Protein AF-A0A2V8EGH6-F1 (afdb_monomer_lite)

Radius of gyration: 29.77 Å; chains: 1; bounding box: 70×50×88 Å

Sequence (248 aa):
MPPHVQRAAKNIADYGLRAADRLLIDTEAAFLRAVLAGYPDRVAQRRSPTSADVLLASGTGATIARESGVVGGEFLVALDVRQSPIRSHSALRYPGIRNQSAIRNPQSAMIYLASVVEREWLQPTSSEVVHRFDEASGRVKATAIDRYDALTLAERPVPADPDIAAQLLADAWLARGPRAADEQLLRRLPFAGRDADLPALVRTAARGAKTIEAIDLASALPADVLRDLDREAPEAIVVPSGRRVRLE

Foldseek 3Di:
DDLLVVVLVVVCVVCVVVVVPPVPDDPQVVVLLNVCSVQVQQKWFDPDQQAQWIQGLQRAIAGEDPQQPDRGARMKGQDDKAWDPQPPPPDPDPPDDPDDDDPPVSGHIYRNHIGHDDLVSDDFSDWDKDWDQDPVFQAIWIWIFGDSRNHTSDIDTDDDDLLVRLLNLLVVDVVVDDDPVRVLVVVLQVQLVHDDDSSVLSSQQSSPDRGNVNRDSLVSDDPVSVVSSCVRPNQWDQDPVRDTDGDD

Structure (mmCIF, N/CA/C/O backbone):
data_AF-A0A2V8EGH6-F1
#
_entry.id   AF-A0A2V8EGH6-F1
#
loop_
_atom_site.group_PDB
_atom_site.id
_atom_site.type_symbol
_atom_site.label_atom_id
_atom_site.label_alt_id
_atom_site.label_comp_id
_atom_site.label_asym_id
_atom_site.label_entity_id
_atom_site.label_seq_id
_atom_site.pdbx_PDB_ins_code
_atom_site.Cartn_x
_atom_site.Cartn_y
_atom_site.Cartn_z
_atom_site.occupancy
_atom_site.B_iso_or_equiv
_atom_site.auth_seq_id
_atom_site.auth_comp_id
_atom_site.auth_asym_id
_atom_site.auth_atom_id
_atom_site.pdbx_PDB_model_num
ATOM 1 N N . MET A 1 1 ? 18.133 -17.107 -12.210 1.00 54.12 1 MET A N 1
ATOM 2 C CA . MET A 1 1 ? 18.184 -16.177 -13.361 1.00 54.12 1 MET A CA 1
ATOM 3 C C . MET A 1 1 ? 17.198 -15.051 -13.099 1.00 54.12 1 MET A C 1
ATOM 5 O O . MET A 1 1 ? 16.099 -15.377 -12.663 1.00 54.12 1 MET A O 1
ATOM 9 N N . PRO A 1 2 ? 17.566 -13.773 -13.298 1.00 72.44 2 PRO A N 1
ATOM 10 C CA . PRO A 1 2 ? 16.636 -12.658 -13.127 1.00 72.44 2 PRO A CA 1
ATOM 11 C C . PRO A 1 2 ? 15.418 -12.773 -14.070 1.00 72.44 2 PRO A C 1
ATOM 13 O O . PRO A 1 2 ? 15.582 -13.261 -15.195 1.00 72.44 2 PRO A O 1
ATOM 16 N N . PRO A 1 3 ? 14.216 -12.322 -13.664 1.00 72.44 3 PRO A N 1
ATOM 17 C CA . PRO A 1 3 ? 12.989 -12.469 -14.458 1.00 72.44 3 PRO A CA 1
ATOM 18 C C . PRO A 1 3 ? 13.067 -11.846 -15.863 1.00 72.44 3 PRO A C 1
ATOM 20 O O . PRO A 1 3 ? 12.576 -12.431 -16.829 1.00 72.44 3 PRO A O 1
ATOM 23 N N . HIS A 1 4 ? 13.746 -10.702 -16.011 1.00 69.12 4 HIS A N 1
ATOM 24 C CA . HIS A 1 4 ? 13.925 -10.034 -17.306 1.00 69.12 4 HIS A CA 1
ATOM 25 C C . HIS A 1 4 ? 14.784 -10.850 -18.291 1.00 69.12 4 HIS A C 1
ATOM 27 O O . HIS A 1 4 ? 14.505 -10.844 -19.487 1.00 69.12 4 HIS A O 1
ATOM 33 N N . VAL A 1 5 ? 15.769 -11.623 -17.809 1.00 72.69 5 VAL A N 1
ATOM 34 C CA . VAL A 1 5 ? 16.632 -12.474 -18.655 1.00 72.69 5 VAL A CA 1
ATOM 35 C C . VAL A 1 5 ? 15.852 -13.660 -19.223 1.00 72.69 5 VAL A C 1
ATOM 37 O O . VAL A 1 5 ? 15.946 -13.964 -20.410 1.00 72.69 5 VAL A O 1
ATOM 40 N N . GLN A 1 6 ? 15.035 -14.315 -18.392 1.00 69.81 6 GLN A N 1
ATOM 41 C CA . GLN A 1 6 ? 14.174 -15.418 -18.842 1.00 69.81 6 GLN A CA 1
ATOM 42 C C . GLN A 1 6 ? 13.154 -14.940 -19.884 1.00 69.81 6 GLN A C 1
ATOM 44 O O . GLN A 1 6 ? 12.853 -15.645 -20.848 1.00 69.81 6 GLN A O 1
ATOM 49 N N . ARG A 1 7 ? 12.662 -13.708 -19.720 1.00 65.44 7 ARG A N 1
ATOM 50 C CA . ARG A 1 7 ? 11.739 -13.073 -20.658 1.00 65.44 7 ARG A CA 1
ATOM 51 C C . ARG A 1 7 ? 12.406 -12.700 -21.980 1.00 65.44 7 ARG A C 1
ATOM 53 O O . ARG A 1 7 ? 11.809 -12.930 -23.025 1.00 65.44 7 ARG A O 1
ATOM 60 N N . ALA A 1 8 ? 13.634 -12.182 -21.944 1.00 67.56 8 ALA A N 1
ATOM 61 C CA . ALA A 1 8 ? 14.423 -11.903 -23.142 1.00 67.56 8 ALA A CA 1
ATOM 62 C C . ALA A 1 8 ? 14.579 -13.162 -23.998 1.00 67.56 8 ALA A C 1
ATOM 64 O O . ALA A 1 8 ? 14.278 -13.141 -25.186 1.00 67.56 8 ALA A O 1
ATOM 65 N N . ALA A 1 9 ? 14.946 -14.283 -23.372 1.00 65.44 9 ALA A N 1
ATOM 66 C CA . ALA A 1 9 ? 15.085 -15.564 -24.057 1.00 65.44 9 ALA A CA 1
ATOM 67 C C . ALA A 1 9 ? 13.774 -16.013 -24.726 1.00 65.44 9 ALA A C 1
ATOM 69 O O . ALA A 1 9 ? 13.787 -16.435 -25.882 1.00 65.44 9 ALA A O 1
ATOM 70 N N . LYS A 1 10 ? 12.635 -15.862 -24.035 1.00 68.12 10 LYS A N 1
ATOM 71 C CA . LYS A 1 10 ? 11.313 -16.171 -24.598 1.00 68.12 10 LYS A CA 1
ATOM 72 C C . LYS A 1 10 ? 10.959 -15.256 -25.773 1.00 68.12 10 LYS A C 1
ATOM 74 O O . LYS A 1 10 ? 10.520 -15.742 -26.807 1.00 68.12 10 LYS A O 1
ATOM 79 N N . ASN A 1 11 ? 11.204 -13.955 -25.642 1.00 67.50 11 ASN A N 1
ATOM 80 C CA . ASN A 1 11 ? 10.935 -12.984 -26.699 1.00 67.50 11 ASN A CA 1
ATOM 81 C C . ASN A 1 11 ? 11.825 -13.229 -27.926 1.00 67.50 11 ASN A C 1
ATOM 83 O O . ASN A 1 11 ? 11.321 -13.235 -29.039 1.00 67.50 11 ASN A O 1
ATOM 87 N N . ILE A 1 12 ? 13.125 -13.480 -27.746 1.00 68.88 12 ILE A N 1
ATOM 88 C CA . ILE A 1 12 ? 14.049 -13.812 -28.845 1.00 68.88 12 ILE A CA 1
ATOM 89 C C . ILE A 1 12 ? 13.584 -15.093 -29.553 1.00 68.88 12 ILE A C 1
ATOM 91 O O . ILE A 1 12 ? 13.583 -15.125 -30.780 1.00 68.88 12 ILE A O 1
ATOM 95 N N . ALA A 1 13 ? 13.130 -16.114 -28.819 1.00 62.75 13 ALA A N 1
ATOM 96 C CA . ALA A 1 13 ? 12.569 -17.326 -29.418 1.00 62.75 13 ALA A CA 1
ATOM 97 C C . ALA A 1 13 ? 11.269 -17.049 -30.202 1.00 62.75 13 ALA A C 1
ATOM 99 O O . ALA A 1 13 ? 11.134 -17.490 -31.344 1.00 62.75 13 ALA A O 1
ATOM 100 N N . ASP A 1 14 ? 10.350 -16.264 -29.632 1.00 59.94 14 ASP A N 1
ATOM 101 C CA . ASP A 1 14 ? 9.066 -15.914 -30.256 1.00 59.94 14 ASP A CA 1
ATOM 102 C C . ASP A 1 14 ? 9.233 -14.992 -31.486 1.00 59.94 14 ASP A C 1
ATOM 104 O O . ASP A 1 14 ? 8.494 -15.123 -32.466 1.00 59.94 14 ASP A O 1
ATOM 108 N N . TYR A 1 15 ? 10.214 -14.079 -31.475 1.00 57.97 15 TYR A N 1
ATOM 109 C CA . TYR A 1 15 ? 10.536 -13.198 -32.606 1.00 57.97 15 TYR A CA 1
ATOM 110 C C . TYR A 1 15 ? 11.395 -13.900 -33.663 1.00 57.97 15 TYR A C 1
ATOM 112 O O . TYR A 1 15 ? 11.155 -13.710 -34.855 1.00 57.97 15 TYR A O 1
ATOM 120 N N . GLY A 1 16 ? 12.337 -14.757 -33.260 1.00 53.31 16 GLY A N 1
ATOM 121 C CA . GLY A 1 16 ? 13.204 -15.515 -34.167 1.00 53.31 16 GLY A CA 1
ATOM 122 C C . GLY A 1 16 ? 12.432 -16.469 -35.081 1.00 53.31 16 GLY A C 1
ATOM 123 O O . GLY A 1 16 ? 12.793 -16.623 -36.244 1.00 53.31 16 GLY A O 1
ATOM 124 N N . LEU A 1 17 ? 11.322 -17.040 -34.599 1.00 52.09 17 LEU A N 1
ATOM 125 C CA . LEU A 1 17 ? 10.443 -17.902 -35.400 1.00 52.09 17 LEU A CA 1
ATOM 126 C C . LEU A 1 17 ? 9.431 -17.144 -36.279 1.00 52.09 17 LEU A C 1
ATOM 128 O O . LEU A 1 17 ? 8.888 -17.735 -37.207 1.00 52.09 17 LEU A O 1
ATOM 132 N N . ARG A 1 18 ? 9.168 -15.853 -36.024 1.00 49.88 18 ARG A N 1
ATOM 133 C CA . ARG A 1 18 ? 8.172 -15.047 -36.769 1.00 49.88 18 ARG A CA 1
ATOM 134 C C . ARG A 1 18 ? 8.775 -13.986 -37.693 1.00 49.88 18 ARG A C 1
ATOM 136 O O . ARG A 1 18 ? 8.049 -13.415 -38.505 1.00 49.88 18 ARG A O 1
ATOM 143 N N . ALA A 1 19 ? 10.077 -13.723 -37.589 1.00 49.19 19 ALA A N 1
ATOM 144 C CA . ALA A 1 19 ? 10.774 -12.712 -38.385 1.00 49.19 19 ALA A CA 1
ATOM 145 C C . ALA A 1 19 ? 10.841 -13.046 -39.887 1.00 49.19 19 ALA A C 1
ATOM 147 O O . ALA A 1 19 ? 10.936 -12.131 -40.700 1.00 49.19 19 ALA A O 1
ATOM 148 N N . ALA A 1 20 ? 10.738 -14.324 -40.268 1.00 51.25 20 ALA A N 1
ATOM 149 C CA . ALA A 1 20 ? 10.789 -14.729 -41.673 1.00 51.25 20 ALA A CA 1
ATOM 150 C C . ALA A 1 20 ? 9.537 -14.321 -42.484 1.00 51.25 20 ALA A C 1
ATOM 152 O O . ALA A 1 20 ? 9.657 -14.093 -43.682 1.00 51.25 20 ALA A O 1
ATOM 153 N N . ASP A 1 21 ? 8.369 -14.152 -41.847 1.00 47.75 21 ASP A N 1
ATOM 154 C CA . ASP A 1 21 ? 7.079 -14.002 -42.552 1.00 47.75 21 ASP A CA 1
ATOM 155 C C . ASP A 1 21 ? 6.478 -12.578 -42.534 1.00 47.75 21 ASP A C 1
ATOM 157 O O . ASP A 1 21 ? 5.417 -12.342 -43.110 1.00 47.75 21 ASP A O 1
ATOM 161 N N . ARG A 1 22 ? 7.114 -11.592 -41.878 1.00 47.38 22 ARG A N 1
ATOM 162 C CA . ARG A 1 22 ? 6.498 -10.263 -41.622 1.00 47.38 22 ARG A CA 1
ATOM 163 C C . ARG A 1 22 ? 7.371 -9.039 -41.913 1.00 47.38 22 ARG A C 1
ATOM 165 O O . ARG A 1 22 ? 7.079 -7.950 -41.428 1.00 47.38 22 ARG A O 1
ATOM 172 N N . LEU A 1 23 ? 8.408 -9.188 -42.731 1.00 48.97 23 LEU A N 1
ATOM 173 C CA . LEU A 1 23 ? 9.442 -8.173 -43.004 1.00 48.97 23 LEU A CA 1
ATOM 174 C C . LEU A 1 23 ? 8.980 -6.869 -43.700 1.00 48.97 23 LEU A C 1
ATOM 176 O O . LEU A 1 23 ? 9.824 -6.053 -44.055 1.00 48.97 23 LEU A O 1
ATOM 180 N N . LEU A 1 24 ? 7.676 -6.631 -43.883 1.00 51.59 24 LEU A N 1
ATOM 181 C CA . LEU A 1 24 ? 7.150 -5.435 -44.562 1.00 51.59 24 LEU A CA 1
ATOM 182 C C . LEU A 1 24 ? 6.181 -4.583 -43.727 1.00 51.59 24 LEU A C 1
ATOM 184 O O . LEU A 1 24 ? 5.615 -3.631 -44.255 1.00 51.59 24 LEU A O 1
ATOM 188 N N . ILE A 1 25 ? 6.005 -4.865 -42.432 1.00 52.59 25 ILE A N 1
ATOM 189 C CA . ILE A 1 25 ? 5.242 -3.982 -41.536 1.00 52.59 25 ILE A CA 1
ATOM 190 C C . ILE A 1 25 ? 6.206 -3.417 -40.487 1.00 52.59 25 ILE A C 1
ATOM 192 O O . ILE A 1 25 ? 6.442 -4.020 -39.446 1.00 52.59 25 ILE A O 1
ATOM 196 N N . ASP A 1 26 ? 6.764 -2.261 -40.850 1.00 62.03 26 ASP A N 1
ATOM 197 C CA . ASP A 1 26 ? 7.550 -1.316 -40.049 1.00 62.03 26 ASP A CA 1
ATOM 198 C C . ASP A 1 26 ? 8.925 -1.798 -39.540 1.00 62.03 26 ASP A C 1
ATOM 200 O O . ASP A 1 26 ? 9.097 -2.277 -38.416 1.00 62.03 26 ASP A O 1
ATOM 204 N N . THR A 1 27 ? 9.944 -1.631 -40.390 1.00 76.38 27 THR A N 1
ATOM 205 C CA . THR A 1 27 ? 11.346 -1.943 -40.074 1.00 76.38 27 THR A CA 1
ATOM 206 C C . THR A 1 27 ? 11.875 -1.169 -38.871 1.00 76.38 27 THR A C 1
ATOM 208 O O . THR A 1 27 ? 12.731 -1.692 -38.160 1.00 76.38 27 THR A O 1
ATOM 211 N N . GLU A 1 28 ? 11.387 0.051 -38.625 1.00 82.00 28 GLU A N 1
ATOM 212 C CA . GLU A 1 28 ? 11.852 0.866 -37.503 1.00 82.00 28 GLU A CA 1
ATOM 213 C C . GLU A 1 28 ? 11.269 0.344 -36.190 1.00 82.00 28 GLU A C 1
ATOM 215 O O . GLU A 1 28 ? 12.026 0.001 -35.283 1.00 82.00 28 GLU A O 1
ATOM 220 N N . ALA A 1 29 ? 9.949 0.156 -36.105 1.00 84.00 29 ALA A N 1
ATOM 221 C CA . ALA A 1 29 ? 9.329 -0.429 -34.916 1.00 84.00 29 ALA A CA 1
ATOM 222 C C . ALA A 1 29 ? 9.860 -1.845 -34.623 1.00 84.00 29 ALA A C 1
ATOM 224 O O . ALA A 1 29 ? 10.112 -2.191 -33.465 1.00 84.00 29 ALA A O 1
ATOM 225 N N . ALA A 1 30 ? 10.086 -2.665 -35.656 1.00 85.12 30 ALA A N 1
ATOM 226 C CA . ALA A 1 30 ? 10.703 -3.982 -35.504 1.00 85.12 30 ALA A CA 1
ATOM 227 C C . ALA A 1 30 ? 12.142 -3.887 -34.964 1.00 85.12 30 ALA A C 1
ATOM 229 O O . ALA A 1 30 ? 12.510 -4.648 -34.066 1.00 85.12 30 ALA A O 1
ATOM 230 N N . PHE A 1 31 ? 12.934 -2.929 -35.455 1.00 86.88 31 PHE A N 1
ATOM 231 C CA . PHE A 1 31 ? 14.284 -2.667 -34.960 1.00 86.88 31 PHE A CA 1
ATOM 232 C C . PHE A 1 31 ? 14.276 -2.212 -33.495 1.00 86.88 31 PHE A C 1
ATOM 234 O O . PHE A 1 31 ? 14.992 -2.786 -32.677 1.00 86.88 31 PHE A O 1
ATOM 241 N N . LEU A 1 32 ? 13.426 -1.250 -33.122 1.00 89.62 32 LEU A N 1
ATOM 242 C CA . LEU A 1 32 ? 13.323 -0.761 -31.742 1.00 89.62 32 LEU A CA 1
ATOM 243 C C . LEU A 1 32 ? 12.877 -1.874 -30.776 1.00 89.62 32 LEU A C 1
ATOM 245 O O . LEU A 1 32 ? 13.428 -2.015 -29.682 1.00 89.62 32 LEU A O 1
ATOM 249 N N . ARG A 1 33 ? 11.937 -2.734 -31.194 1.00 89.00 33 ARG A N 1
ATOM 250 C CA . ARG A 1 33 ? 11.535 -3.922 -30.419 1.00 89.00 33 ARG A CA 1
ATOM 251 C C . ARG A 1 33 ? 12.670 -4.936 -30.280 1.00 89.00 33 ARG A C 1
ATOM 253 O O . ARG A 1 33 ? 12.820 -5.519 -29.206 1.00 89.00 33 ARG A O 1
ATOM 260 N N . ALA A 1 34 ? 13.480 -5.135 -31.320 1.00 89.31 34 ALA A N 1
ATOM 261 C CA . ALA A 1 34 ? 14.657 -6.000 -31.251 1.00 89.31 34 ALA A CA 1
ATOM 262 C C . ALA A 1 34 ? 15.715 -5.439 -30.284 1.00 89.31 34 ALA A C 1
ATOM 264 O O . ALA A 1 34 ? 16.263 -6.187 -29.473 1.00 89.31 34 ALA A O 1
ATOM 265 N N . VAL A 1 35 ? 15.944 -4.122 -30.302 1.00 90.50 35 VAL A N 1
ATOM 266 C CA . VAL A 1 35 ? 16.829 -3.429 -29.353 1.00 90.50 35 VAL A CA 1
ATOM 267 C C . VAL A 1 35 ? 16.339 -3.608 -27.912 1.00 90.50 35 VAL A C 1
ATOM 269 O O . VAL A 1 35 ? 17.126 -3.985 -27.042 1.00 90.50 35 VAL A O 1
ATOM 272 N N . LEU A 1 36 ? 15.041 -3.419 -27.657 1.00 91.25 36 LEU A N 1
ATOM 273 C CA . LEU A 1 36 ? 14.432 -3.676 -26.347 1.00 91.25 36 LEU A CA 1
ATOM 274 C C . LEU A 1 36 ? 14.599 -5.136 -25.903 1.00 91.25 36 LEU A C 1
ATOM 276 O O . LEU A 1 36 ? 14.916 -5.390 -24.743 1.00 91.25 36 LEU A O 1
ATOM 280 N N . ALA A 1 37 ? 14.414 -6.097 -26.810 1.00 89.50 37 ALA A N 1
ATOM 281 C CA . ALA A 1 37 ? 14.589 -7.515 -26.501 1.00 89.50 37 ALA A CA 1
ATOM 282 C C . ALA A 1 37 ? 16.047 -7.874 -26.163 1.00 89.50 37 ALA A C 1
ATOM 284 O O . ALA A 1 37 ? 16.274 -8.772 -25.352 1.00 89.50 37 ALA A O 1
ATOM 285 N N . GLY A 1 38 ? 17.019 -7.172 -26.757 1.00 90.12 38 GLY A N 1
ATOM 286 C CA . GLY A 1 38 ? 18.446 -7.345 -26.477 1.00 90.12 38 GLY A CA 1
ATOM 287 C C . GLY A 1 38 ? 18.914 -6.706 -25.166 1.00 90.12 38 GLY A C 1
ATOM 288 O O . GLY A 1 38 ? 19.831 -7.231 -24.538 1.00 90.12 38 GLY A O 1
ATOM 289 N N . TYR A 1 39 ? 18.279 -5.611 -24.733 1.00 90.19 39 TYR A N 1
ATOM 290 C CA . TYR A 1 39 ? 18.673 -4.848 -23.537 1.00 90.19 39 TYR A CA 1
ATOM 291 C C . TYR A 1 39 ? 17.487 -4.528 -22.606 1.00 90.19 39 TYR A C 1
ATOM 293 O O . TYR A 1 39 ? 17.225 -3.358 -22.303 1.00 90.19 39 TYR A O 1
ATOM 301 N N . PRO A 1 40 ? 16.754 -5.546 -22.120 1.00 89.12 40 PRO A N 1
ATOM 302 C CA . PRO A 1 40 ? 15.565 -5.340 -21.295 1.00 89.12 40 PRO A CA 1
ATOM 303 C C . PRO A 1 40 ? 15.883 -4.720 -19.928 1.00 89.12 40 PRO A C 1
ATOM 305 O O . PRO A 1 40 ? 15.035 -4.043 -19.359 1.00 89.12 40 PRO A O 1
ATOM 308 N N . ASP A 1 41 ? 17.086 -4.916 -19.395 1.00 88.31 41 ASP A N 1
ATOM 309 C CA . ASP A 1 41 ? 17.555 -4.386 -18.108 1.00 88.31 41 ASP A CA 1
ATOM 310 C C . ASP A 1 41 ? 17.965 -2.903 -18.173 1.00 88.31 41 ASP A C 1
ATOM 312 O O . ASP A 1 41 ? 18.157 -2.254 -17.142 1.00 88.31 41 ASP A O 1
ATOM 316 N N . ARG A 1 42 ? 18.090 -2.348 -19.385 1.00 91.31 42 ARG A N 1
ATOM 317 C CA . ARG A 1 42 ? 18.535 -0.966 -19.625 1.00 91.31 42 ARG A CA 1
ATOM 318 C C . ARG A 1 42 ? 17.406 -0.013 -19.992 1.00 91.31 42 ARG A C 1
ATOM 320 O O . ARG A 1 42 ? 17.665 1.090 -20.477 1.00 91.31 42 ARG A O 1
ATOM 327 N N . VAL A 1 43 ? 16.161 -0.419 -19.769 1.00 94.19 43 VAL A N 1
ATOM 328 C CA . VAL A 1 43 ? 15.010 0.472 -19.931 1.00 94.19 43 VAL A CA 1
ATOM 329 C C . VAL A 1 43 ? 15.101 1.598 -18.903 1.00 94.19 43 VAL A C 1
ATOM 331 O O . VAL A 1 43 ? 15.484 1.379 -17.756 1.00 94.19 43 VAL A O 1
ATOM 334 N N . ALA A 1 44 ? 14.755 2.810 -19.309 1.00 93.00 44 ALA A N 1
ATOM 335 C CA . ALA A 1 44 ? 14.690 3.983 -18.460 1.00 93.00 44 ALA A CA 1
ATOM 336 C C . ALA A 1 44 ? 13.364 4.717 -18.667 1.00 93.00 44 ALA A C 1
ATOM 338 O O . ALA A 1 44 ? 12.825 4.723 -19.773 1.00 93.00 44 ALA A O 1
ATOM 339 N N . GLN A 1 45 ? 12.876 5.367 -17.615 1.00 94.00 45 GLN A N 1
ATOM 340 C CA . GLN A 1 45 ? 11.696 6.229 -17.634 1.00 94.00 45 GLN A CA 1
ATOM 341 C C . GLN A 1 45 ? 12.103 7.668 -17.323 1.00 94.00 45 GLN A C 1
ATOM 343 O O . GLN A 1 45 ? 12.826 7.920 -16.353 1.00 94.00 45 GLN A O 1
ATOM 348 N N . ARG A 1 46 ? 11.631 8.632 -18.115 1.00 91.94 46 ARG A N 1
ATOM 349 C CA . ARG A 1 46 ? 11.822 10.057 -17.816 1.00 91.94 46 ARG A CA 1
ATOM 350 C C . ARG A 1 46 ? 11.060 10.458 -16.559 1.00 91.94 46 ARG A C 1
ATOM 352 O O . ARG A 1 46 ? 9.918 10.063 -16.357 1.00 91.94 46 ARG A O 1
ATOM 359 N N . ARG A 1 47 ? 11.671 11.309 -15.729 1.00 87.75 47 ARG A N 1
ATOM 360 C CA . ARG A 1 47 ? 11.010 11.846 -14.521 1.00 87.75 47 ARG A CA 1
ATOM 361 C C . ARG A 1 47 ? 9.930 12.877 -14.834 1.00 87.75 47 ARG A C 1
ATOM 363 O O . ARG A 1 47 ? 9.022 13.082 -14.038 1.00 87.75 47 ARG A O 1
ATOM 370 N N . SER A 1 48 ? 10.055 13.551 -15.970 1.00 84.00 48 SER A N 1
ATOM 371 C CA . SER A 1 48 ? 9.021 14.408 -16.537 1.00 84.00 48 SER A CA 1
ATOM 372 C C . SER A 1 48 ? 9.115 14.361 -18.065 1.00 84.00 48 SER A C 1
ATOM 374 O O . SER A 1 48 ? 10.186 14.029 -18.582 1.00 84.00 48 SER A O 1
ATOM 376 N N . PRO A 1 49 ? 8.045 14.709 -18.805 1.00 80.19 49 PRO A N 1
ATOM 377 C CA . PRO A 1 49 ? 7.979 14.506 -20.256 1.00 80.19 49 PRO A CA 1
ATOM 378 C C . PRO A 1 49 ? 9.145 15.107 -21.056 1.00 80.19 49 PRO A C 1
ATOM 380 O O . PRO A 1 49 ? 9.508 14.580 -22.101 1.00 80.19 49 PRO A O 1
ATOM 383 N N . THR A 1 50 ? 9.750 16.189 -20.562 1.00 82.31 50 THR A N 1
ATOM 384 C CA . THR A 1 50 ? 10.849 16.907 -21.229 1.00 82.31 50 THR A CA 1
ATOM 385 C C . THR A 1 50 ? 12.172 16.852 -20.464 1.00 82.31 50 THR A C 1
ATOM 387 O O . THR A 1 50 ? 13.167 17.413 -20.922 1.00 82.31 50 THR A O 1
ATOM 390 N N . SER A 1 51 ? 12.219 16.196 -19.298 1.00 83.81 51 SER A N 1
ATOM 391 C CA . SER A 1 51 ? 13.450 16.123 -18.510 1.00 83.81 51 SER A CA 1
ATOM 392 C C . SER A 1 51 ? 14.469 15.194 -19.161 1.00 83.81 51 SER A C 1
ATOM 394 O O . SER A 1 51 ? 14.129 14.116 -19.652 1.00 83.81 51 SER A O 1
ATOM 396 N N . ALA A 1 52 ? 15.738 15.603 -19.118 1.00 87.06 52 ALA A N 1
ATOM 397 C CA . ALA A 1 52 ? 16.866 14.733 -19.428 1.00 87.06 52 ALA A CA 1
ATOM 398 C C . ALA A 1 52 ? 17.133 13.713 -18.307 1.00 87.06 52 ALA A C 1
ATOM 400 O O . ALA A 1 52 ? 17.820 12.726 -18.542 1.00 87.06 52 ALA A O 1
ATOM 401 N N . ASP A 1 53 ? 16.600 13.928 -17.103 1.00 89.56 53 ASP A N 1
ATOM 402 C CA . ASP A 1 53 ? 16.777 13.015 -15.979 1.00 89.56 53 ASP A CA 1
ATOM 403 C C . ASP A 1 53 ? 15.805 11.839 -16.068 1.00 89.56 53 ASP A C 1
ATOM 405 O O . ASP A 1 53 ? 14.579 11.999 -16.136 1.00 89.56 53 ASP A O 1
ATOM 409 N N . VAL A 1 54 ? 16.373 10.641 -15.998 1.00 91.00 54 VAL A N 1
ATOM 410 C CA . VAL A 1 54 ? 15.667 9.369 -16.086 1.00 91.00 54 VAL A CA 1
ATOM 411 C C . VAL A 1 54 ? 15.946 8.492 -14.867 1.00 91.00 54 VAL A C 1
ATOM 413 O O . VAL A 1 54 ? 16.949 8.641 -14.160 1.00 91.00 54 VAL A O 1
ATOM 416 N N . LEU A 1 55 ? 15.034 7.562 -14.616 1.00 92.06 55 LEU A N 1
ATOM 417 C CA . LEU A 1 55 ? 15.217 6.431 -13.720 1.00 92.06 55 LEU A CA 1
ATOM 418 C C . LEU A 1 55 ? 15.456 5.188 -14.577 1.00 92.06 55 LEU A C 1
ATOM 420 O O . LEU A 1 55 ? 14.642 4.895 -15.445 1.00 92.06 55 LEU A O 1
ATOM 424 N N . LEU A 1 56 ? 16.557 4.476 -14.357 1.00 91.75 56 LEU A N 1
ATOM 425 C CA . LEU A 1 56 ? 16.824 3.187 -14.998 1.00 91.75 56 LEU A CA 1
ATOM 426 C C . LEU A 1 56 ? 16.021 2.072 -14.318 1.00 91.75 56 LEU A C 1
ATOM 428 O O . LEU A 1 56 ? 15.729 2.154 -13.126 1.00 91.75 56 LEU A O 1
ATOM 432 N N . ALA A 1 57 ? 15.746 0.991 -15.046 1.00 90.69 57 ALA A N 1
ATOM 433 C CA . ALA A 1 57 ? 15.107 -0.223 -14.537 1.00 90.69 57 ALA A CA 1
ATOM 434 C C . ALA A 1 57 ? 15.880 -0.855 -13.365 1.00 90.69 57 ALA A C 1
ATOM 436 O O . ALA A 1 57 ? 15.278 -1.480 -12.497 1.00 90.69 57 ALA A O 1
ATOM 437 N N . SER A 1 58 ? 17.189 -0.595 -13.268 1.00 86.94 58 SER A N 1
ATOM 438 C CA . SER A 1 58 ? 18.024 -0.947 -12.111 1.00 86.94 58 SER A CA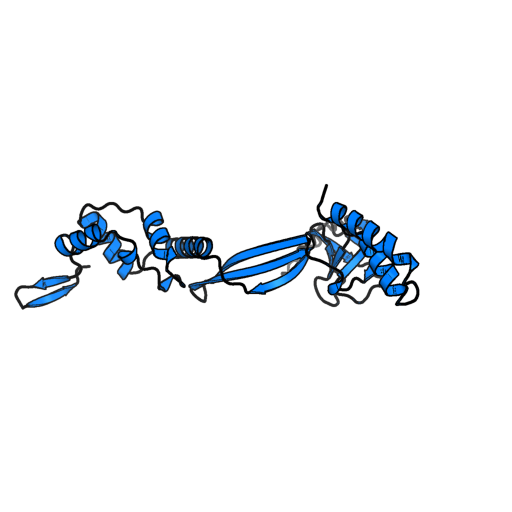 1
ATOM 439 C C . SER A 1 58 ? 17.729 -0.141 -10.834 1.00 86.94 58 SER A C 1
ATOM 441 O O . SER A 1 58 ? 18.299 -0.429 -9.786 1.00 86.94 58 SER A O 1
ATOM 443 N N . GLY A 1 59 ? 16.898 0.904 -10.908 1.00 87.25 59 GLY A N 1
ATOM 444 C CA . GLY A 1 59 ? 16.618 1.847 -9.820 1.00 87.25 59 GLY A CA 1
ATOM 445 C C . GLY A 1 59 ? 17.614 3.009 -9.716 1.00 87.25 59 GLY A C 1
ATOM 446 O O . GLY A 1 59 ? 17.460 3.884 -8.864 1.00 87.25 59 GLY A O 1
ATOM 447 N N . THR A 1 60 ? 18.628 3.061 -10.584 1.00 86.56 60 THR A N 1
ATOM 448 C CA . THR A 1 60 ? 19.645 4.126 -10.571 1.00 86.56 60 THR A CA 1
ATOM 449 C C . THR A 1 60 ? 19.190 5.343 -11.380 1.00 86.56 60 THR A C 1
ATOM 451 O O . THR A 1 60 ? 18.537 5.214 -12.413 1.00 86.56 60 THR A O 1
ATOM 454 N N . GLY A 1 61 ? 19.542 6.549 -10.926 1.00 88.38 61 GLY A N 1
ATOM 455 C CA . GLY A 1 61 ? 19.313 7.779 -11.687 1.00 88.38 61 GLY A CA 1
ATOM 456 C C . GLY A 1 61 ? 20.358 7.983 -12.785 1.00 88.38 61 GLY A C 1
ATOM 457 O O . GLY A 1 61 ? 21.552 7.788 -12.551 1.00 88.38 61 GLY A O 1
ATOM 458 N N . ALA A 1 62 ? 19.921 8.425 -13.960 1.00 89.56 62 ALA A N 1
ATOM 459 C CA . ALA A 1 62 ? 20.801 8.793 -15.063 1.00 89.56 62 ALA A CA 1
ATOM 460 C C . ALA A 1 62 ? 20.307 10.069 -15.759 1.00 89.56 62 ALA A C 1
ATOM 462 O O . ALA A 1 62 ? 19.150 10.454 -15.608 1.00 89.56 62 ALA A O 1
ATOM 463 N N . THR A 1 63 ? 21.181 10.714 -16.523 1.00 90.81 63 THR A N 1
ATOM 464 C CA . THR A 1 63 ? 20.862 11.905 -17.315 1.00 90.81 63 THR A CA 1
ATOM 465 C C . THR A 1 63 ? 21.179 11.631 -18.784 1.00 90.81 63 THR A C 1
ATOM 467 O O . THR A 1 63 ? 22.242 11.108 -19.119 1.00 90.81 63 THR A O 1
ATOM 470 N N . ILE A 1 64 ? 20.252 11.972 -19.674 1.00 89.88 64 ILE A N 1
ATOM 471 C CA . ILE A 1 64 ? 20.420 11.859 -21.123 1.00 89.88 64 ILE A CA 1
ATOM 472 C C . ILE A 1 64 ? 21.369 12.963 -21.590 1.00 89.88 64 ILE A C 1
ATOM 474 O O . ILE A 1 64 ? 21.131 14.151 -21.357 1.00 89.88 64 ILE A O 1
ATOM 478 N N . ALA A 1 65 ? 22.457 12.564 -22.242 1.00 89.00 65 ALA A N 1
ATOM 479 C CA . ALA A 1 65 ? 23.416 13.477 -22.837 1.00 89.00 65 ALA A CA 1
ATOM 480 C C . ALA A 1 65 ? 22.804 14.135 -24.085 1.00 89.00 65 ALA A C 1
ATOM 482 O O . ALA A 1 65 ? 21.963 13.546 -24.771 1.00 89.00 65 ALA A O 1
ATOM 483 N N . ARG A 1 66 ? 23.225 15.363 -24.403 1.00 84.62 66 ARG A N 1
ATOM 484 C CA . ARG A 1 66 ? 22.686 16.112 -25.557 1.00 84.62 66 ARG A CA 1
ATOM 485 C C . ARG A 1 66 ? 22.957 15.395 -26.882 1.00 84.62 66 ARG A C 1
ATOM 487 O O . ARG A 1 66 ? 22.202 15.544 -27.834 1.00 84.62 66 ARG A O 1
ATOM 494 N N . GLU A 1 67 ? 24.014 14.600 -26.907 1.00 85.88 67 GLU A N 1
ATOM 495 C CA . GLU A 1 67 ? 24.514 13.809 -28.022 1.00 85.88 67 GLU A CA 1
ATOM 496 C C . GLU A 1 67 ? 23.591 12.640 -28.391 1.00 85.88 67 GLU A C 1
ATOM 498 O O . GLU A 1 67 ? 23.626 12.187 -29.530 1.00 85.88 67 GLU A O 1
ATOM 503 N N . SER A 1 68 ? 22.734 12.177 -27.471 1.00 84.31 68 SER A N 1
ATOM 504 C CA . SER A 1 68 ? 21.862 11.022 -27.718 1.00 84.31 68 SER A CA 1
ATOM 505 C C . SER A 1 68 ? 20.806 11.267 -28.796 1.00 84.31 68 SER A C 1
ATOM 507 O O . SER A 1 68 ? 20.226 10.299 -29.282 1.00 84.31 68 SER A O 1
ATOM 509 N N . GLY A 1 69 ? 20.476 12.524 -29.115 1.00 80.12 69 GLY A N 1
ATOM 510 C CA . GLY A 1 69 ? 19.451 12.882 -30.105 1.00 80.12 69 GLY A CA 1
ATOM 511 C C . GLY A 1 69 ? 18.002 12.540 -29.717 1.00 80.12 69 GLY A C 1
ATOM 512 O O . GLY A 1 69 ? 17.070 12.995 -30.376 1.00 80.12 69 GLY A O 1
ATOM 513 N N . VAL A 1 70 ? 17.778 11.789 -28.631 1.00 83.50 70 VAL A N 1
ATOM 514 C CA . VAL A 1 70 ? 16.445 11.384 -28.164 1.00 83.50 70 VAL A CA 1
ATOM 515 C C . VAL A 1 70 ? 15.800 12.504 -27.348 1.00 83.50 70 VAL A C 1
ATOM 517 O O . VAL A 1 70 ? 16.079 12.696 -26.161 1.00 83.50 70 VAL A O 1
ATOM 520 N N . VAL A 1 71 ? 14.895 13.239 -27.990 1.00 73.88 71 VAL A N 1
ATOM 521 C CA . VAL A 1 71 ? 14.175 14.369 -27.375 1.00 73.88 71 VAL A CA 1
ATOM 522 C C . VAL A 1 71 ? 12.807 13.951 -26.822 1.00 73.88 71 VAL A C 1
ATOM 524 O O . VAL A 1 71 ? 12.349 14.523 -25.837 1.00 73.88 71 VAL A O 1
ATOM 527 N N . GLY A 1 72 ? 12.172 12.939 -27.423 1.00 79.50 72 GLY A N 1
ATOM 528 C CA . GLY A 1 72 ? 10.830 12.468 -27.064 1.00 79.50 72 GLY A CA 1
ATOM 529 C C . GLY A 1 72 ? 10.806 11.136 -26.311 1.00 79.50 72 GLY A C 1
ATOM 530 O O . GLY A 1 72 ? 11.854 10.578 -25.973 1.00 79.50 72 GLY A O 1
ATOM 531 N N . GLY A 1 73 ? 9.585 10.644 -26.078 1.00 84.12 73 GLY A N 1
ATOM 532 C CA . GLY A 1 73 ? 9.301 9.344 -25.465 1.00 84.12 73 GLY A CA 1
ATOM 533 C C . GLY A 1 73 ? 9.415 9.343 -23.941 1.00 84.12 73 GLY A C 1
ATOM 534 O O . GLY A 1 73 ? 10.386 9.844 -23.378 1.00 84.12 73 GLY A O 1
ATOM 535 N N . GLU A 1 74 ? 8.421 8.763 -23.267 1.00 91.56 74 GLU A N 1
ATOM 536 C CA . GLU A 1 74 ? 8.460 8.560 -21.812 1.00 91.56 74 GLU A CA 1
ATOM 537 C C . GLU A 1 74 ? 9.492 7.492 -21.424 1.00 91.56 74 GLU A C 1
ATOM 539 O O . GLU A 1 74 ? 10.205 7.652 -20.430 1.00 91.56 74 GLU A O 1
ATOM 544 N N . PHE A 1 75 ? 9.601 6.439 -22.239 1.00 92.75 75 PHE A N 1
ATOM 545 C CA . PHE A 1 75 ? 10.517 5.325 -22.033 1.00 92.75 75 PHE A CA 1
ATOM 546 C C . PHE A 1 75 ? 11.574 5.260 -23.132 1.00 92.75 75 PHE A C 1
ATOM 548 O O . PHE A 1 75 ? 11.336 5.613 -24.289 1.00 92.75 75 PHE A O 1
ATOM 555 N N . LEU A 1 76 ? 12.755 4.780 -22.759 1.00 93.94 76 LEU A N 1
ATOM 556 C CA . LEU A 1 76 ? 13.865 4.546 -23.673 1.00 93.94 76 LEU A CA 1
ATOM 557 C C . LEU A 1 76 ? 14.707 3.357 -23.219 1.00 93.94 76 LEU A C 1
ATOM 559 O O . LEU A 1 76 ? 14.720 3.024 -22.040 1.00 93.94 76 LEU A O 1
ATOM 563 N N . VAL A 1 77 ? 15.448 2.744 -24.134 1.00 94.56 77 VAL A N 1
ATOM 564 C CA . VAL A 1 77 ? 16.553 1.833 -23.822 1.00 94.56 77 VAL A CA 1
ATOM 565 C C . VAL A 1 77 ? 17.849 2.625 -23.834 1.00 94.56 77 VAL A C 1
ATOM 567 O O . VAL A 1 77 ? 18.156 3.292 -24.821 1.00 94.56 77 VAL A O 1
ATOM 570 N N . ALA A 1 78 ? 18.629 2.532 -22.763 1.00 93.19 78 ALA A N 1
ATOM 571 C CA . ALA A 1 78 ? 19.941 3.151 -22.667 1.00 93.19 78 ALA A CA 1
ATOM 572 C C . ALA A 1 78 ? 21.020 2.215 -23.249 1.00 93.19 78 ALA A C 1
ATOM 574 O O . ALA A 1 78 ? 21.370 1.197 -22.652 1.00 93.19 78 ALA A O 1
ATOM 575 N N . LEU A 1 79 ? 21.547 2.543 -24.429 1.00 91.38 79 LEU A N 1
ATOM 576 C CA . LEU A 1 79 ? 22.483 1.689 -25.171 1.00 91.38 79 LEU A CA 1
ATOM 577 C C . LEU A 1 79 ? 23.940 1.963 -24.790 1.00 91.38 79 LEU A C 1
ATOM 579 O O . LEU A 1 79 ? 24.676 1.023 -24.487 1.00 91.38 79 LEU A O 1
ATOM 583 N N . ASP A 1 80 ? 24.328 3.240 -24.732 1.00 90.31 80 ASP A N 1
ATOM 584 C CA . ASP A 1 80 ? 25.639 3.680 -24.235 1.00 90.31 80 ASP A CA 1
ATOM 585 C C . ASP A 1 80 ? 25.449 4.472 -22.940 1.00 90.31 80 ASP A C 1
ATOM 587 O O . ASP A 1 80 ? 24.995 5.619 -22.955 1.00 90.31 80 ASP A O 1
ATOM 591 N N . VAL A 1 81 ? 25.776 3.829 -21.818 1.00 87.44 81 VAL A N 1
ATOM 592 C CA . VAL A 1 81 ? 25.713 4.405 -20.475 1.00 87.44 81 VAL A CA 1
ATOM 593 C C . VAL A 1 81 ? 27.124 4.500 -19.925 1.00 87.44 81 VAL A C 1
ATOM 595 O O . VAL A 1 81 ? 27.821 3.494 -19.801 1.00 87.44 81 VAL A O 1
ATOM 598 N N . ARG A 1 82 ? 27.534 5.705 -19.536 1.00 88.94 82 ARG A N 1
ATOM 599 C CA . ARG A 1 82 ? 28.843 5.962 -18.931 1.00 88.94 82 ARG A CA 1
ATOM 600 C C . ARG A 1 82 ? 28.655 6.561 -17.560 1.00 88.94 82 ARG A C 1
ATOM 602 O O . ARG A 1 82 ? 27.779 7.393 -17.351 1.00 88.94 82 ARG A O 1
ATOM 609 N N . GLN A 1 83 ? 29.492 6.178 -16.611 1.00 77.44 83 GLN A N 1
ATOM 610 C CA . GLN A 1 83 ? 29.474 6.835 -15.316 1.00 77.44 83 GLN A CA 1
ATOM 611 C C . GLN A 1 83 ? 29.894 8.296 -15.502 1.00 77.44 83 GLN A C 1
ATOM 613 O O . GLN A 1 83 ? 30.913 8.569 -16.141 1.00 77.44 83 GLN A O 1
ATOM 618 N N . SER A 1 84 ? 29.111 9.245 -14.977 1.00 66.06 84 SER A N 1
ATOM 619 C CA . SER A 1 84 ? 29.59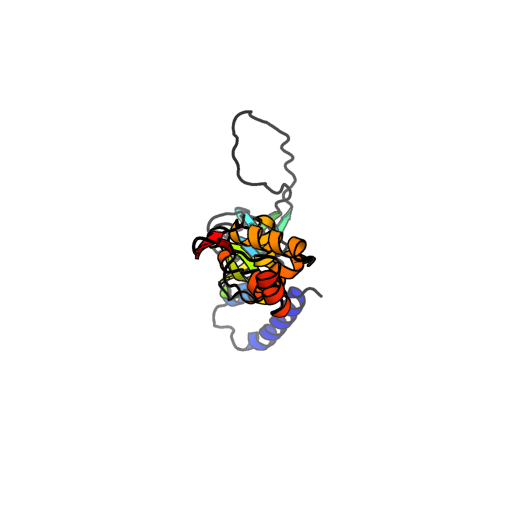3 10.622 -14.936 1.00 66.06 84 SER A CA 1
ATOM 620 C C . SER A 1 84 ? 30.848 10.644 -14.065 1.00 66.06 84 SER A C 1
ATOM 622 O O . SER A 1 84 ? 30.794 10.145 -12.936 1.00 66.06 84 SER A O 1
ATOM 624 N N . PRO A 1 85 ? 31.966 11.226 -14.530 1.00 55.19 85 PRO A N 1
ATOM 625 C CA . PRO A 1 85 ? 33.093 11.465 -13.648 1.00 55.19 85 PRO A CA 1
ATOM 626 C C . PRO A 1 85 ? 32.596 12.307 -12.472 1.00 55.19 85 PRO A C 1
ATOM 628 O O . PRO A 1 85 ? 31.841 13.270 -12.658 1.00 55.19 85 PRO A O 1
ATOM 631 N N . ILE A 1 86 ? 32.976 11.905 -11.260 1.00 55.28 86 ILE A N 1
ATOM 632 C CA . ILE A 1 86 ? 32.636 12.606 -10.025 1.00 55.28 86 ILE A CA 1
ATOM 633 C C . ILE A 1 86 ? 33.176 14.029 -10.164 1.00 55.28 86 ILE A C 1
ATOM 635 O O . ILE A 1 86 ? 34.372 14.273 -10.016 1.00 55.28 86 ILE A O 1
ATOM 639 N N . ARG A 1 87 ? 32.307 15.001 -10.448 1.00 49.34 87 ARG A N 1
ATOM 640 C CA . ARG A 1 87 ? 32.653 16.396 -10.197 1.00 49.34 87 ARG A CA 1
ATOM 641 C C . ARG A 1 87 ? 32.452 16.608 -8.709 1.00 49.34 87 ARG A C 1
ATOM 643 O O . ARG A 1 87 ? 31.385 17.037 -8.282 1.00 49.34 87 ARG A O 1
ATOM 650 N N . SER A 1 88 ? 33.485 16.299 -7.932 1.00 46.66 88 SER A N 1
ATOM 651 C CA . SER A 1 88 ? 33.630 16.758 -6.553 1.00 46.66 88 SER A CA 1
ATOM 652 C C . SER A 1 88 ? 33.713 18.284 -6.574 1.00 46.66 88 SER A C 1
ATOM 654 O O . SER A 1 88 ? 34.787 18.859 -6.459 1.00 46.66 88 SER A O 1
ATOM 656 N N . HIS A 1 89 ? 32.591 18.972 -6.784 1.00 45.47 89 HIS A N 1
ATOM 657 C CA . HIS A 1 89 ? 32.487 20.379 -6.433 1.00 45.47 89 HIS A CA 1
ATOM 658 C C . HIS A 1 89 ? 32.230 20.427 -4.936 1.00 45.47 89 HIS A C 1
ATOM 660 O O . HIS A 1 89 ? 31.100 20.524 -4.459 1.00 45.47 89 HIS A O 1
ATOM 666 N N . SER A 1 90 ? 33.331 20.318 -4.196 1.00 44.72 90 SER A N 1
ATOM 667 C CA . SER A 1 90 ? 33.444 20.923 -2.884 1.00 44.72 90 SER A CA 1
ATOM 668 C C . SER A 1 90 ? 32.843 22.327 -2.940 1.00 44.72 90 SER A C 1
ATOM 670 O O . SER A 1 90 ? 33.301 23.178 -3.697 1.00 44.72 90 SER A O 1
ATOM 672 N N . ALA A 1 91 ? 31.786 22.519 -2.159 1.00 49.47 91 ALA A N 1
ATOM 673 C CA . ALA A 1 91 ? 31.460 23.741 -1.445 1.00 49.47 91 ALA A CA 1
ATOM 674 C C . ALA A 1 91 ? 32.090 25.045 -1.980 1.00 49.47 91 ALA A C 1
ATOM 676 O O . ALA A 1 91 ? 33.096 25.516 -1.463 1.00 49.47 91 ALA A O 1
ATOM 677 N N . LEU A 1 92 ? 31.382 25.723 -2.881 1.00 44.00 92 LEU A N 1
ATOM 678 C CA . LEU A 1 92 ? 31.184 27.159 -2.702 1.00 44.00 92 LEU A CA 1
ATOM 679 C C . LEU A 1 92 ? 29.772 27.341 -2.153 1.00 44.00 92 LEU A C 1
ATOM 681 O O . LEU A 1 92 ? 28.793 27.491 -2.880 1.00 44.00 92 LEU A O 1
ATOM 685 N N . ARG A 1 93 ? 29.674 27.225 -0.823 1.00 45.53 93 ARG A N 1
ATOM 686 C CA . ARG A 1 93 ? 28.488 27.616 -0.065 1.00 45.53 93 ARG A CA 1
ATOM 687 C C . ARG A 1 93 ? 28.361 29.133 -0.179 1.00 45.53 93 ARG A C 1
ATOM 689 O O . ARG A 1 93 ? 29.022 29.853 0.560 1.00 45.53 93 ARG A O 1
ATOM 696 N N . TYR A 1 94 ? 27.497 29.611 -1.065 1.00 40.28 94 TYR A N 1
ATOM 697 C CA . TYR A 1 94 ? 26.885 30.920 -0.871 1.00 40.28 94 TYR A CA 1
ATOM 698 C C . TYR A 1 94 ? 25.838 30.780 0.245 1.00 40.28 94 TYR A C 1
ATOM 700 O O . TYR A 1 94 ? 24.888 30.004 0.090 1.00 40.28 94 TYR A O 1
ATOM 708 N N . PRO A 1 95 ? 25.994 31.467 1.388 1.00 40.59 95 PRO A N 1
ATOM 709 C CA . PRO A 1 95 ? 24.997 31.439 2.444 1.00 40.59 95 PRO A CA 1
ATOM 710 C C . PRO A 1 95 ? 23.814 32.303 1.997 1.00 40.59 95 PRO A C 1
ATOM 712 O O . PRO A 1 95 ? 23.874 33.525 2.053 1.00 40.59 95 PRO A O 1
ATOM 715 N N . GLY A 1 96 ? 22.742 31.679 1.503 1.00 46.72 96 GLY A N 1
ATOM 716 C CA . GLY A 1 96 ? 21.514 32.423 1.198 1.00 46.72 96 GLY A CA 1
ATOM 717 C C . GLY A 1 96 ? 20.462 31.697 0.371 1.00 46.72 96 GLY A C 1
ATOM 718 O O . GLY A 1 96 ? 19.283 32.004 0.505 1.00 46.72 96 GLY A O 1
ATOM 719 N N . ILE A 1 97 ? 20.831 30.697 -0.432 1.00 47.59 97 ILE A N 1
ATOM 720 C CA . ILE A 1 97 ? 19.858 29.998 -1.281 1.00 47.59 97 ILE A CA 1
ATOM 721 C C . ILE A 1 97 ? 19.489 28.663 -0.633 1.00 47.59 97 ILE A C 1
ATOM 723 O O . ILE A 1 97 ? 20.115 27.631 -0.867 1.00 47.59 97 ILE A O 1
ATOM 727 N N . ARG A 1 98 ? 18.443 28.680 0.199 1.00 47.94 98 ARG A N 1
ATOM 728 C CA . ARG A 1 98 ? 17.680 27.469 0.519 1.00 47.94 98 ARG A CA 1
ATOM 729 C C . ARG A 1 98 ? 16.804 27.144 -0.687 1.00 47.94 98 ARG A C 1
ATOM 731 O O . ARG A 1 98 ? 15.654 27.560 -0.713 1.00 47.94 98 ARG A O 1
ATOM 738 N N . ASN A 1 99 ? 17.340 26.421 -1.672 1.00 40.66 99 ASN A N 1
ATOM 739 C CA . ASN A 1 99 ? 16.484 25.738 -2.637 1.00 40.66 99 ASN A CA 1
ATOM 740 C C . ASN A 1 99 ? 16.415 24.251 -2.304 1.00 40.66 99 ASN A C 1
ATOM 742 O O . ASN A 1 99 ? 17.387 23.504 -2.418 1.00 40.66 99 ASN A O 1
ATOM 746 N N . GLN A 1 100 ? 15.236 23.872 -1.829 1.00 48.41 100 GLN A N 1
ATOM 747 C CA . GLN A 1 100 ? 14.766 22.511 -1.666 1.00 48.41 100 GLN A CA 1
ATOM 748 C C . GLN A 1 100 ? 14.423 21.975 -3.056 1.00 48.41 100 GLN A C 1
ATOM 750 O O . GLN A 1 100 ? 13.392 22.349 -3.591 1.00 48.41 100 GLN A O 1
ATOM 755 N N . SER A 1 101 ? 15.273 21.136 -3.645 1.00 46.59 101 SER A N 1
ATOM 756 C CA . SER A 1 101 ? 14.877 20.104 -4.621 1.00 46.59 101 SER A CA 1
ATOM 757 C C . SER A 1 101 ? 16.112 19.532 -5.305 1.00 46.59 101 SER A C 1
ATOM 759 O O . SER A 1 101 ? 16.992 20.281 -5.718 1.00 46.59 101 SER A O 1
ATOM 761 N N . ALA A 1 102 ? 16.111 18.214 -5.489 1.00 41.41 102 ALA A N 1
ATOM 762 C CA . ALA A 1 102 ? 17.188 17.390 -6.026 1.00 41.41 102 ALA A CA 1
ATOM 763 C C . ALA A 1 102 ? 18.314 17.117 -5.021 1.00 41.41 102 ALA A C 1
ATOM 765 O O . ALA A 1 102 ? 19.373 17.742 -5.016 1.00 41.41 102 ALA A O 1
ATOM 766 N N . ILE A 1 103 ? 18.122 16.043 -4.254 1.00 42.12 103 ILE A N 1
ATOM 767 C CA . ILE A 1 103 ? 19.207 15.095 -4.003 1.00 42.12 103 ILE A CA 1
ATOM 768 C C . ILE A 1 103 ? 19.735 14.704 -5.396 1.00 42.12 103 ILE A C 1
ATOM 770 O O . ILE A 1 103 ? 19.257 13.751 -6.008 1.00 42.12 103 ILE A O 1
ATOM 774 N N . ARG A 1 104 ? 20.650 15.500 -5.970 1.00 47.94 104 ARG A N 1
ATOM 775 C CA . ARG A 1 104 ? 21.478 15.055 -7.090 1.00 47.94 104 ARG A CA 1
ATOM 776 C C . ARG A 1 104 ? 22.222 13.860 -6.534 1.00 47.94 104 ARG A C 1
ATOM 778 O O . ARG A 1 104 ? 23.095 14.041 -5.692 1.00 47.94 104 ARG A O 1
ATOM 785 N N . ASN A 1 105 ? 21.830 12.657 -6.939 1.00 50.06 105 ASN A N 1
ATOM 786 C CA . ASN A 1 105 ? 22.624 11.484 -6.637 1.00 50.06 105 ASN A CA 1
ATOM 787 C C . ASN A 1 105 ? 24.016 11.745 -7.251 1.00 50.06 105 ASN A C 1
ATOM 789 O O . ASN A 1 105 ? 24.095 11.913 -8.470 1.00 50.06 105 ASN A O 1
ATOM 793 N N . PRO A 1 106 ? 25.095 11.855 -6.454 1.00 47.09 106 PRO A N 1
ATOM 794 C CA . PRO A 1 106 ? 26.426 12.224 -6.946 1.00 47.09 106 PRO A CA 1
ATOM 795 C C . PRO A 1 106 ? 27.057 11.163 -7.871 1.00 47.09 106 PRO A C 1
ATOM 797 O O . PRO A 1 106 ? 28.186 11.332 -8.322 1.00 47.09 106 PRO A O 1
ATOM 800 N N . GLN A 1 107 ? 26.316 10.093 -8.183 1.00 54.97 107 GLN A N 1
ATOM 801 C CA . GLN A 1 107 ? 26.663 9.016 -9.107 1.00 54.97 107 GLN A CA 1
ATOM 802 C C . GLN A 1 107 ? 25.658 8.898 -10.270 1.00 54.97 107 GLN A C 1
ATOM 804 O O . GLN A 1 107 ? 25.257 7.798 -10.640 1.00 54.97 107 GLN A O 1
ATOM 809 N N . SER A 1 108 ? 25.204 10.013 -10.847 1.00 66.50 108 SER A N 1
ATOM 810 C CA . SER A 1 108 ? 24.324 9.963 -12.021 1.00 66.50 108 SER A CA 1
ATOM 811 C C . SER A 1 108 ? 25.084 9.436 -13.243 1.00 66.50 108 SER A C 1
ATOM 813 O O . SER A 1 108 ? 26.071 10.038 -13.674 1.00 66.50 108 SER A O 1
ATOM 815 N N . ALA A 1 109 ? 24.641 8.319 -13.816 1.00 85.06 109 ALA A N 1
ATOM 816 C CA . ALA A 1 109 ? 25.158 7.852 -15.098 1.00 85.06 109 ALA A CA 1
ATOM 817 C C . ALA A 1 109 ? 24.707 8.790 -16.237 1.00 85.06 109 ALA A C 1
ATOM 819 O O . ALA A 1 109 ? 23.667 9.433 -16.143 1.00 85.06 109 ALA A O 1
ATOM 820 N N . MET A 1 110 ? 25.488 8.884 -17.306 1.00 89.00 110 MET A N 1
ATOM 821 C CA . MET A 1 110 ? 25.208 9.674 -18.504 1.00 89.00 110 MET A CA 1
ATOM 822 C C . MET A 1 110 ? 24.881 8.735 -19.663 1.00 89.00 110 MET A C 1
ATOM 824 O O . MET A 1 110 ? 25.641 7.802 -19.925 1.00 89.00 110 MET A O 1
ATOM 828 N N . ILE A 1 111 ? 23.773 8.984 -20.358 1.00 91.38 111 ILE A N 1
ATOM 829 C CA . ILE A 1 111 ? 23.316 8.172 -21.492 1.00 91.38 111 ILE A CA 1
ATOM 830 C C . ILE A 1 111 ? 23.666 8.899 -22.791 1.00 91.38 111 ILE A C 1
ATOM 832 O O . ILE A 1 111 ? 23.091 9.947 -23.074 1.00 91.38 111 ILE A O 1
ATOM 836 N N . TYR A 1 112 ? 24.599 8.356 -23.570 1.00 89.88 112 TYR A N 1
ATOM 837 C CA . TYR A 1 112 ? 25.072 8.947 -24.831 1.00 89.88 112 TYR A CA 1
ATOM 838 C C . TYR A 1 112 ? 24.354 8.401 -26.059 1.00 89.88 112 TYR A C 1
ATOM 840 O O . TYR A 1 112 ? 24.311 9.073 -27.083 1.00 89.88 112 TYR A O 1
ATOM 848 N N . LEU A 1 113 ? 23.789 7.201 -25.956 1.00 91.31 113 LEU A N 1
ATOM 849 C CA . LEU A 1 113 ? 22.983 6.601 -27.007 1.00 91.31 113 LEU A CA 1
ATOM 850 C C . LEU A 1 113 ? 21.760 5.947 -26.379 1.00 91.31 113 LEU A C 1
ATOM 852 O O . LEU A 1 113 ? 21.888 5.147 -25.449 1.00 91.31 113 LEU A O 1
ATOM 856 N N . ALA A 1 114 ? 20.590 6.278 -26.908 1.00 92.25 114 ALA A N 1
ATOM 857 C CA . ALA A 1 114 ? 19.316 5.747 -26.466 1.00 92.25 114 ALA A CA 1
ATOM 858 C C . ALA A 1 114 ? 18.405 5.445 -27.654 1.00 92.25 114 ALA A C 1
ATOM 860 O O . ALA A 1 114 ? 18.572 5.988 -28.744 1.00 92.25 114 ALA A O 1
ATOM 861 N N . SER A 1 115 ? 17.422 4.589 -27.414 1.00 92.25 115 SER A N 1
ATOM 862 C CA . SER A 1 115 ? 16.392 4.208 -28.376 1.00 92.25 115 SER A CA 1
ATOM 863 C C . SER A 1 115 ? 15.026 4.349 -27.709 1.00 92.25 115 SER A C 1
ATOM 865 O O . SER A 1 115 ? 14.867 3.922 -26.568 1.00 92.25 115 SER A O 1
ATOM 867 N N . VAL A 1 116 ? 14.062 4.998 -28.366 1.00 92.69 116 VAL A N 1
ATOM 868 C CA . VAL A 1 116 ? 12.725 5.226 -27.790 1.00 92.69 116 VAL A CA 1
ATOM 869 C C . VAL A 1 116 ? 11.980 3.903 -27.651 1.00 92.69 116 VAL A C 1
ATOM 871 O O . VAL A 1 116 ? 12.058 3.035 -28.518 1.00 92.69 116 VAL A O 1
ATOM 874 N N . VAL A 1 117 ? 11.239 3.769 -26.553 1.00 92.00 117 VAL A N 1
ATOM 875 C CA . VAL A 1 117 ? 10.367 2.628 -26.293 1.00 92.00 117 VAL A CA 1
ATOM 876 C C . VAL A 1 117 ? 8.956 3.127 -26.065 1.00 92.00 117 VAL A C 1
ATOM 878 O O . VAL A 1 117 ? 8.719 4.030 -25.261 1.00 92.00 117 VAL A O 1
ATOM 881 N N . GLU A 1 118 ? 8.000 2.507 -26.741 1.00 90.50 118 GLU A N 1
ATOM 882 C CA . GLU A 1 118 ? 6.598 2.758 -26.452 1.00 90.50 118 GLU A CA 1
ATOM 883 C C . GLU A 1 118 ? 6.154 1.994 -25.208 1.00 90.50 118 GLU A C 1
ATOM 885 O O . GLU A 1 118 ? 6.518 0.837 -24.975 1.00 90.50 118 GLU A O 1
ATOM 890 N N . ARG A 1 119 ? 5.303 2.642 -24.410 1.00 90.12 119 ARG A N 1
ATOM 891 C CA . ARG A 1 119 ? 4.777 2.079 -23.166 1.00 90.12 119 ARG A CA 1
ATOM 892 C C . ARG A 1 119 ? 4.094 0.726 -23.380 1.00 90.12 119 ARG A C 1
ATOM 894 O O . ARG A 1 119 ? 4.248 -0.154 -22.536 1.00 90.12 119 ARG A O 1
ATOM 901 N N . GLU A 1 120 ? 3.363 0.556 -24.481 1.00 89.38 120 GLU A N 1
ATOM 902 C CA . GLU A 1 120 ? 2.641 -0.678 -24.830 1.00 89.38 120 GLU A CA 1
ATOM 903 C C . GLU A 1 120 ? 3.557 -1.878 -25.110 1.00 89.38 120 GLU A C 1
ATOM 905 O O . GLU A 1 120 ? 3.124 -3.026 -25.006 1.00 89.38 120 GLU A O 1
ATOM 910 N N . TRP A 1 121 ? 4.836 -1.642 -25.414 1.00 90.75 121 TRP A N 1
ATOM 911 C CA . TRP A 1 121 ? 5.807 -2.715 -25.632 1.00 90.75 121 TRP A CA 1
ATOM 912 C C . TRP A 1 121 ? 6.366 -3.251 -24.307 1.00 90.75 121 TRP A C 1
ATOM 914 O O . TRP A 1 121 ? 6.880 -4.371 -24.259 1.00 90.75 121 TRP A O 1
ATOM 924 N N . LEU A 1 122 ? 6.242 -2.478 -23.221 1.00 89.44 122 LEU A N 1
ATOM 925 C CA . LEU A 1 122 ? 6.693 -2.847 -21.883 1.00 89.44 122 LEU A CA 1
ATOM 926 C C . LEU A 1 122 ? 5.612 -3.636 -21.147 1.00 89.44 122 LEU A C 1
ATOM 928 O O . LEU A 1 122 ? 4.572 -3.110 -20.737 1.00 89.44 122 LEU A O 1
ATOM 932 N N . GLN A 1 123 ? 5.892 -4.913 -20.920 1.00 89.12 123 GLN A N 1
ATOM 933 C CA . GLN A 1 123 ? 5.024 -5.772 -20.133 1.00 89.12 123 GLN A CA 1
ATOM 934 C C . GLN A 1 123 ? 5.473 -5.789 -18.663 1.00 89.12 123 GLN A C 1
ATOM 936 O O . GLN A 1 123 ? 6.669 -5.944 -18.419 1.00 89.12 123 GLN A O 1
ATOM 941 N N . PRO A 1 124 ? 4.554 -5.716 -17.683 1.00 89.69 124 PRO A N 1
ATOM 942 C CA . PRO A 1 124 ? 4.906 -5.764 -16.265 1.00 89.69 124 PRO A CA 1
ATOM 943 C C . PRO A 1 124 ? 5.751 -6.992 -15.917 1.00 89.69 124 PRO A C 1
ATOM 945 O O . PRO A 1 124 ? 5.481 -8.105 -16.382 1.00 89.69 124 PRO A O 1
ATOM 948 N N . THR A 1 125 ? 6.809 -6.775 -15.144 1.00 89.19 125 THR A N 1
ATOM 949 C CA . THR A 1 125 ? 7.664 -7.822 -14.565 1.00 89.19 125 THR A CA 1
ATOM 950 C C . THR A 1 125 ? 7.122 -8.256 -13.207 1.00 89.19 125 THR A C 1
ATOM 952 O O . THR A 1 125 ? 7.233 -9.425 -12.847 1.00 89.19 125 THR A O 1
ATOM 955 N N . SER A 1 126 ? 6.491 -7.337 -12.476 1.00 88.62 126 SER A N 1
ATOM 956 C CA . SER A 1 126 ? 5.775 -7.621 -11.238 1.00 88.62 126 SER A CA 1
ATOM 957 C C . SER A 1 126 ? 4.524 -6.755 -11.124 1.00 88.62 126 SER A C 1
ATOM 959 O O . SER A 1 126 ? 4.439 -5.669 -11.700 1.00 88.62 126 SER A O 1
ATOM 961 N N . SER A 1 127 ? 3.560 -7.255 -10.359 1.00 90.69 127 SER A N 1
ATOM 962 C CA . SER A 1 127 ? 2.360 -6.530 -9.962 1.00 90.69 127 SER A CA 1
ATOM 963 C C . SER A 1 127 ? 2.208 -6.705 -8.460 1.00 90.69 127 SER A C 1
ATOM 965 O O . SER A 1 127 ? 2.236 -7.829 -7.960 1.00 90.69 127 SER A O 1
ATOM 967 N N . GLU A 1 128 ? 2.078 -5.600 -7.741 1.00 92.69 128 GLU A N 1
ATOM 968 C CA . GLU A 1 128 ? 1.922 -5.592 -6.288 1.00 92.69 128 GLU A CA 1
ATOM 969 C C . GLU A 1 128 ? 0.703 -4.753 -5.922 1.00 92.69 128 GLU A C 1
ATOM 971 O O . GLU A 1 128 ? 0.460 -3.708 -6.523 1.00 92.69 128 GLU A O 1
ATOM 976 N N . VAL A 1 129 ? -0.061 -5.194 -4.926 1.00 94.25 129 VAL A N 1
ATOM 977 C CA . VAL A 1 129 ? -1.119 -4.376 -4.335 1.00 94.25 129 VAL A CA 1
ATOM 978 C C . VAL A 1 129 ? -0.561 -3.725 -3.082 1.00 94.25 129 VAL A C 1
ATOM 980 O O . VAL A 1 129 ? -0.187 -4.415 -2.140 1.00 94.25 129 VAL A O 1
ATOM 983 N N . VAL A 1 130 ? -0.508 -2.396 -3.080 1.00 93.75 130 VAL A N 1
ATOM 984 C CA . VAL A 1 130 ? -0.055 -1.607 -1.936 1.00 93.75 130 VAL A CA 1
ATOM 985 C C . VAL A 1 130 ? -1.267 -1.058 -1.201 1.00 93.75 130 VAL A C 1
ATOM 987 O O . VAL A 1 130 ? -2.051 -0.294 -1.769 1.00 93.75 130 VAL A O 1
ATOM 990 N N . HIS A 1 131 ? -1.400 -1.417 0.074 1.00 94.25 131 HIS A N 1
ATOM 991 C CA . HIS A 1 131 ? -2.450 -0.930 0.966 1.00 94.25 131 HIS A CA 1
ATOM 992 C C . HIS A 1 131 ? -1.914 0.221 1.813 1.00 94.25 131 HIS A C 1
ATOM 994 O O . HIS A 1 131 ? -0.827 0.143 2.384 1.00 94.25 131 HIS A O 1
ATOM 1000 N N . ARG A 1 132 ? -2.676 1.309 1.899 1.00 93.19 132 ARG A N 1
ATOM 1001 C CA . ARG A 1 132 ? -2.323 2.497 2.678 1.00 93.19 132 ARG A CA 1
ATOM 1002 C C . ARG A 1 132 ? -3.547 3.027 3.412 1.00 93.19 132 ARG A C 1
ATOM 1004 O O . ARG A 1 132 ? -4.619 3.160 2.823 1.00 93.19 132 ARG A O 1
ATOM 1011 N N . PHE A 1 133 ? -3.368 3.369 4.684 1.00 92.75 133 PHE A N 1
ATOM 1012 C CA . PHE A 1 133 ? -4.361 4.119 5.444 1.00 92.75 133 PHE A CA 1
ATOM 1013 C C . PHE A 1 133 ? -4.358 5.592 5.018 1.00 92.75 133 PHE A C 1
ATOM 1015 O O . PHE A 1 133 ? -3.305 6.224 4.941 1.00 92.75 133 PHE A O 1
ATOM 1022 N N . ASP A 1 134 ? -5.534 6.122 4.707 1.00 92.94 134 ASP A N 1
ATOM 1023 C CA . ASP A 1 134 ? -5.747 7.526 4.383 1.00 92.94 134 ASP A CA 1
ATOM 1024 C C . ASP A 1 134 ? -6.347 8.248 5.591 1.00 92.94 134 ASP A C 1
ATOM 1026 O O . ASP A 1 134 ? -7.537 8.105 5.878 1.00 92.94 134 ASP A O 1
ATOM 1030 N N . GLU A 1 135 ? -5.519 9.041 6.274 1.00 87.94 135 GLU A N 1
ATOM 1031 C CA . GLU A 1 135 ? -5.900 9.794 7.476 1.00 87.94 135 GLU A CA 1
ATOM 1032 C C . GLU A 1 135 ? -7.062 10.761 7.228 1.00 87.94 135 GLU A C 1
ATOM 1034 O O . GLU A 1 135 ? -7.892 10.954 8.111 1.00 87.94 135 GLU A O 1
ATOM 1039 N N . ALA A 1 136 ? -7.167 11.332 6.023 1.00 88.25 136 ALA A N 1
ATOM 1040 C CA . ALA A 1 136 ? -8.210 12.305 5.712 1.00 88.25 136 ALA A CA 1
ATOM 1041 C C . ALA A 1 136 ? -9.599 11.664 5.592 1.00 88.25 136 ALA A C 1
ATOM 1043 O O . ALA A 1 136 ? -10.600 12.293 5.929 1.00 88.25 136 ALA A O 1
ATOM 1044 N N . SER A 1 137 ? -9.672 10.428 5.085 1.00 87.69 137 SER A N 1
ATOM 1045 C CA . SER A 1 137 ? -10.943 9.710 4.926 1.00 87.69 137 SER A CA 1
ATOM 1046 C C . SER A 1 137 ? -11.199 8.657 6.002 1.00 87.69 137 SER A C 1
ATOM 1048 O O . SER A 1 137 ? -12.303 8.117 6.044 1.00 87.69 137 SER A O 1
ATOM 1050 N N . GLY A 1 138 ? -10.208 8.340 6.841 1.00 89.56 138 GLY A N 1
ATOM 1051 C CA . GLY A 1 138 ? -10.305 7.299 7.865 1.00 89.56 138 GLY A CA 1
ATOM 1052 C C . GLY A 1 138 ? -10.394 5.883 7.284 1.00 89.56 138 GLY A C 1
ATOM 1053 O O . GLY A 1 138 ? -10.910 4.973 7.937 1.00 89.56 138 GLY A O 1
ATOM 1054 N N . ARG A 1 139 ? -9.954 5.676 6.035 1.00 93.12 139 ARG A N 1
ATOM 1055 C CA . ARG A 1 139 ? -10.156 4.432 5.267 1.00 93.12 139 ARG A CA 1
ATOM 1056 C C . ARG A 1 139 ? -8.849 3.852 4.762 1.00 93.12 139 ARG A C 1
ATOM 1058 O O . ARG A 1 139 ? -7.908 4.576 4.457 1.00 93.12 139 ARG A O 1
ATOM 1065 N N . VAL A 1 140 ? -8.829 2.537 4.568 1.00 93.81 140 VAL A N 1
ATOM 1066 C CA . VAL A 1 140 ? -7.741 1.871 3.847 1.00 93.81 140 VAL A CA 1
ATOM 1067 C C . VAL A 1 140 ? -8.038 1.899 2.353 1.00 93.81 140 VAL A C 1
ATOM 1069 O O . VAL A 1 140 ? -9.093 1.452 1.899 1.00 93.81 140 VAL A O 1
ATOM 1072 N N . LYS A 1 141 ? -7.093 2.441 1.590 1.00 93.94 141 LYS A N 1
ATOM 1073 C CA . LYS A 1 141 ? -7.081 2.429 0.128 1.00 93.94 141 LYS A CA 1
ATOM 1074 C C . LYS A 1 141 ? -6.043 1.420 -0.341 1.00 93.94 141 LYS A C 1
ATOM 1076 O O . LYS A 1 141 ? -5.005 1.261 0.296 1.00 93.94 141 LYS A O 1
ATOM 1081 N N . ALA A 1 142 ? -6.316 0.760 -1.458 1.00 94.19 142 ALA A N 1
ATOM 1082 C CA . ALA A 1 142 ? -5.354 -0.118 -2.099 1.00 94.19 142 ALA A CA 1
ATOM 1083 C C . ALA A 1 142 ? -5.148 0.288 -3.556 1.00 94.19 142 ALA A C 1
ATOM 1085 O O . ALA A 1 142 ? -6.093 0.644 -4.266 1.00 94.19 142 ALA A O 1
ATOM 1086 N N . THR A 1 143 ? -3.895 0.226 -3.988 1.00 95.44 143 THR A N 1
ATOM 1087 C CA . THR A 1 143 ? -3.490 0.539 -5.355 1.00 95.44 143 THR A CA 1
ATOM 1088 C C . THR A 1 143 ? -2.691 -0.634 -5.893 1.00 95.44 143 THR A C 1
ATOM 1090 O O . THR A 1 143 ? -1.679 -1.016 -5.308 1.00 95.44 143 THR A O 1
ATOM 1093 N N . ALA A 1 144 ? -3.140 -1.206 -7.007 1.00 93.62 144 ALA A N 1
ATOM 1094 C CA . ALA A 1 144 ? -2.343 -2.150 -7.771 1.00 93.62 144 ALA A CA 1
ATOM 1095 C C . ALA A 1 144 ? -1.313 -1.364 -8.587 1.00 93.62 144 ALA A C 1
ATOM 1097 O O . ALA A 1 144 ? -1.678 -0.499 -9.388 1.00 93.62 144 ALA A O 1
ATOM 1098 N N . ILE A 1 145 ? -0.038 -1.660 -8.355 1.00 95.38 145 ILE A N 1
ATOM 1099 C CA . ILE A 1 145 ? 1.105 -1.046 -9.016 1.00 95.38 145 ILE A CA 1
ATOM 1100 C C . ILE A 1 145 ? 1.747 -2.108 -9.901 1.00 95.38 145 ILE A C 1
ATOM 1102 O O . ILE A 1 145 ? 2.345 -3.071 -9.417 1.00 95.38 145 ILE A O 1
ATOM 1106 N N . ASP A 1 146 ? 1.622 -1.911 -11.207 1.00 93.56 146 ASP A N 1
ATOM 1107 C CA . ASP A 1 146 ? 2.311 -2.712 -12.206 1.00 93.56 146 ASP A CA 1
ATOM 1108 C C . ASP A 1 146 ? 3.702 -2.098 -12.415 1.00 93.56 146 ASP A C 1
ATOM 1110 O O . ASP A 1 146 ? 3.823 -0.893 -12.664 1.00 93.56 146 ASP A O 1
ATOM 1114 N N . ARG A 1 147 ? 4.762 -2.906 -12.299 1.00 92.25 147 ARG A N 1
ATOM 1115 C CA . ARG A 1 147 ? 6.153 -2.451 -12.423 1.00 92.25 147 ARG A CA 1
ATOM 1116 C C . ARG A 1 147 ? 6.927 -3.218 -13.482 1.00 92.25 147 ARG A C 1
ATOM 1118 O O . ARG A 1 147 ? 6.731 -4.415 -13.688 1.00 92.25 147 ARG A O 1
ATOM 1125 N N . TYR A 1 148 ? 7.852 -2.520 -14.125 1.00 91.00 148 TYR A N 1
ATOM 1126 C CA . TYR A 1 148 ? 8.923 -3.093 -14.927 1.00 91.00 148 TYR A CA 1
ATOM 1127 C C . TYR A 1 148 ? 10.230 -2.887 -14.174 1.00 91.00 148 TYR A C 1
ATOM 1129 O O . TYR A 1 148 ? 10.799 -1.796 -14.198 1.00 91.00 148 TYR A O 1
ATOM 1137 N N . ASP A 1 149 ? 10.655 -3.916 -13.443 1.00 90.69 149 ASP A N 1
ATOM 1138 C CA . ASP A 1 149 ? 11.723 -3.806 -12.448 1.00 90.69 149 ASP A CA 1
ATOM 1139 C C . ASP A 1 149 ? 11.474 -2.598 -11.516 1.00 90.69 149 ASP A C 1
ATOM 1141 O O . ASP A 1 149 ? 10.451 -2.564 -10.830 1.00 90.69 149 ASP A O 1
ATOM 1145 N N . ALA A 1 150 ? 12.352 -1.591 -11.494 1.00 89.38 150 ALA A N 1
ATOM 1146 C CA . ALA A 1 150 ? 12.170 -0.395 -10.667 1.00 89.38 150 ALA A CA 1
ATOM 1147 C C . ALA A 1 150 ? 11.194 0.657 -11.241 1.00 89.38 150 ALA A C 1
ATOM 1149 O O . ALA A 1 150 ? 10.916 1.651 -10.569 1.00 89.38 150 ALA A O 1
ATOM 1150 N N . LEU A 1 151 ? 10.698 0.490 -12.472 1.00 90.88 151 LEU A N 1
ATOM 1151 C CA . LEU A 1 151 ? 9.877 1.489 -13.165 1.00 90.88 151 LEU A CA 1
ATOM 1152 C C . LEU A 1 151 ? 8.389 1.245 -12.921 1.00 90.88 151 LEU A C 1
ATOM 1154 O O . LEU A 1 151 ? 7.890 0.149 -13.183 1.00 90.88 151 LEU A O 1
ATOM 1158 N N . THR A 1 152 ? 7.659 2.271 -12.483 1.00 92.19 152 THR A N 1
ATOM 1159 C CA . THR A 1 152 ? 6.200 2.186 -12.368 1.00 92.19 152 THR A 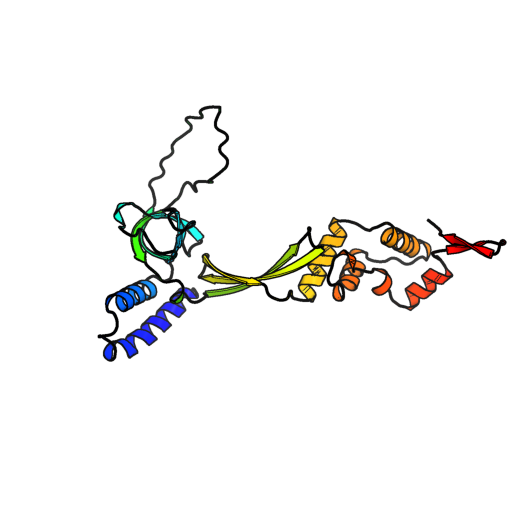CA 1
ATOM 1160 C C . THR A 1 152 ? 5.568 2.357 -13.740 1.00 92.19 152 THR A C 1
ATOM 1162 O O . THR A 1 152 ? 5.700 3.387 -14.396 1.00 92.19 152 THR A O 1
ATOM 1165 N N . LEU A 1 153 ? 4.860 1.317 -14.162 1.00 91.31 153 LEU A N 1
ATOM 1166 C CA . LEU A 1 153 ? 4.263 1.194 -15.479 1.00 91.31 153 LEU A CA 1
ATOM 1167 C C . LEU A 1 153 ? 2.790 1.620 -15.487 1.00 91.31 153 LEU A C 1
ATOM 1169 O O . LEU A 1 153 ? 2.316 2.197 -16.467 1.00 91.31 153 LEU A O 1
ATOM 1173 N N . ALA A 1 154 ? 2.046 1.280 -14.439 1.00 89.62 154 ALA A N 1
ATOM 1174 C CA . ALA A 1 154 ? 0.667 1.707 -14.247 1.00 89.62 154 ALA A CA 1
ATOM 1175 C C . ALA A 1 154 ? 0.296 1.629 -12.765 1.00 89.62 154 ALA A C 1
ATOM 1177 O O . ALA A 1 154 ? 0.757 0.741 -12.048 1.00 89.62 154 ALA A O 1
ATOM 1178 N N . GLU A 1 155 ? -0.587 2.524 -12.335 1.00 93.31 155 GLU A N 1
ATOM 1179 C CA . GLU A 1 155 ? -1.199 2.500 -11.009 1.00 93.31 155 GLU A CA 1
ATOM 1180 C C . GLU A 1 155 ? -2.715 2.521 -11.167 1.00 93.31 155 GLU A C 1
ATOM 1182 O O . GLU A 1 155 ? -3.259 3.334 -11.919 1.00 93.31 155 GLU A O 1
ATOM 1187 N N . ARG A 1 156 ? -3.410 1.604 -10.490 1.00 93.62 156 ARG A N 1
ATOM 1188 C CA . ARG A 1 156 ? -4.871 1.499 -10.565 1.00 93.62 156 ARG A CA 1
ATOM 1189 C C . ARG A 1 156 ? -5.467 1.265 -9.179 1.00 93.62 156 ARG A C 1
ATOM 1191 O O . ARG A 1 156 ? -4.969 0.400 -8.457 1.00 93.62 156 ARG A O 1
ATOM 1198 N N . PRO A 1 157 ? -6.537 1.983 -8.799 1.00 94.12 157 PRO A N 1
ATOM 1199 C CA . PRO A 1 157 ? -7.224 1.724 -7.543 1.00 94.12 157 PRO A CA 1
ATOM 1200 C C . PRO A 1 157 ? -7.878 0.341 -7.589 1.00 94.12 157 PRO A C 1
ATOM 1202 O O . PRO A 1 157 ? -8.535 -0.014 -8.569 1.00 94.12 157 PRO A O 1
ATOM 1205 N N . VAL A 1 158 ? -7.706 -0.431 -6.520 1.00 95.38 158 VAL A N 1
ATOM 1206 C CA . VAL A 1 158 ? -8.314 -1.755 -6.354 1.00 95.38 158 VAL A CA 1
ATOM 1207 C C . VAL A 1 158 ? -8.970 -1.861 -4.978 1.00 95.38 158 VAL A C 1
ATOM 1209 O O . VAL A 1 158 ? -8.613 -1.109 -4.066 1.00 95.38 158 VAL A O 1
ATOM 1212 N N . PRO A 1 159 ? -9.951 -2.762 -4.794 1.00 92.12 159 PRO A N 1
ATOM 1213 C CA . PRO A 1 159 ? -10.474 -3.054 -3.467 1.00 92.12 159 PRO A CA 1
ATOM 1214 C C . PRO A 1 159 ? -9.343 -3.478 -2.524 1.00 92.12 159 PRO A C 1
ATOM 1216 O O . PRO A 1 159 ? -8.491 -4.285 -2.895 1.00 92.12 159 PRO A O 1
ATOM 1219 N N . ALA A 1 160 ? -9.335 -2.918 -1.314 1.00 92.75 160 ALA A N 1
ATOM 1220 C CA . ALA A 1 160 ? -8.401 -3.338 -0.282 1.00 92.75 160 ALA A CA 1
ATOM 1221 C C . ALA A 1 160 ? -8.711 -4.769 0.164 1.00 92.75 160 ALA A C 1
ATOM 1223 O O . ALA A 1 160 ? -9.873 -5.173 0.233 1.00 92.75 160 ALA A O 1
ATOM 1224 N N . ASP A 1 161 ? -7.655 -5.509 0.478 1.00 92.62 161 ASP A N 1
ATOM 1225 C CA . ASP A 1 161 ? -7.777 -6.825 1.095 1.00 92.62 161 ASP A CA 1
ATOM 1226 C C . ASP A 1 161 ? -8.372 -6.642 2.504 1.00 92.62 161 ASP A C 1
ATOM 1228 O O . ASP A 1 161 ? -7.888 -5.771 3.234 1.00 92.62 161 ASP A O 1
ATOM 1232 N N . PRO A 1 162 ? -9.427 -7.387 2.878 1.00 90.44 162 PRO A N 1
ATOM 1233 C CA . PRO A 1 162 ? -10.128 -7.179 4.141 1.00 90.44 162 PRO A CA 1
ATOM 1234 C C . PRO A 1 162 ? -9.251 -7.448 5.369 1.00 90.44 162 PRO A C 1
ATOM 1236 O O . PRO A 1 162 ? -9.365 -6.716 6.351 1.00 90.44 162 PRO A O 1
ATOM 1239 N N . ASP A 1 163 ? -8.354 -8.435 5.318 1.00 91.81 163 ASP A N 1
ATOM 1240 C CA . ASP A 1 163 ? -7.500 -8.790 6.452 1.00 91.81 163 ASP A CA 1
ATOM 1241 C C . ASP A 1 163 ? -6.386 -7.751 6.637 1.00 91.81 163 ASP A C 1
ATOM 1243 O O . ASP A 1 163 ? -6.150 -7.271 7.750 1.00 91.81 163 ASP A O 1
ATOM 1247 N N . ILE A 1 164 ? -5.752 -7.325 5.536 1.00 92.94 164 ILE A N 1
ATOM 1248 C CA . ILE A 1 164 ? -4.743 -6.251 5.568 1.00 92.94 164 ILE A CA 1
ATOM 1249 C C . ILE A 1 164 ? -5.389 -4.922 5.977 1.00 92.94 164 ILE A C 1
ATOM 1251 O O . ILE A 1 164 ? -4.818 -4.162 6.761 1.00 92.94 164 ILE A O 1
ATOM 1255 N N . ALA A 1 165 ? -6.592 -4.634 5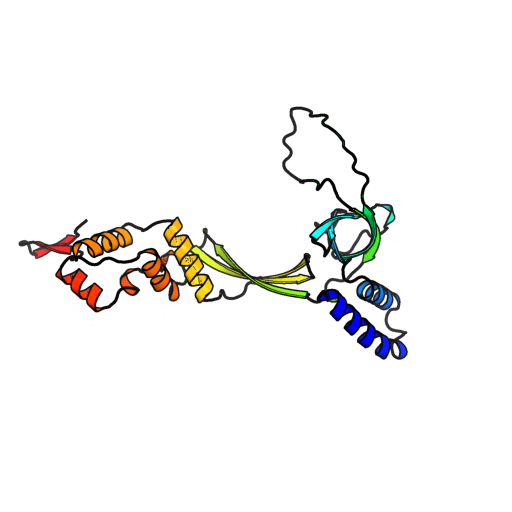.475 1.00 93.00 165 ALA A N 1
ATOM 1256 C CA . ALA A 1 165 ? -7.323 -3.429 5.837 1.00 93.00 165 ALA A CA 1
ATOM 1257 C C . ALA A 1 165 ? -7.671 -3.404 7.327 1.00 93.00 165 ALA A C 1
ATOM 1259 O O . ALA A 1 165 ? -7.449 -2.382 7.973 1.00 93.00 165 ALA A O 1
ATOM 1260 N N . ALA A 1 166 ? -8.155 -4.515 7.885 1.00 92.31 166 ALA A N 1
ATOM 1261 C CA . ALA A 1 166 ? -8.445 -4.625 9.310 1.00 92.31 166 ALA A CA 1
ATOM 1262 C C . ALA A 1 166 ? -7.197 -4.369 10.166 1.00 92.31 166 ALA A C 1
ATOM 1264 O O . ALA A 1 166 ? -7.266 -3.630 11.147 1.00 92.31 166 ALA A O 1
ATOM 1265 N N . GLN A 1 167 ? -6.045 -4.916 9.766 1.00 94.12 167 GLN A N 1
ATOM 1266 C CA . GLN A 1 167 ? -4.782 -4.687 10.465 1.00 94.12 167 GLN A CA 1
ATOM 1267 C C . GLN A 1 167 ? -4.375 -3.204 10.434 1.00 94.12 167 GLN A C 1
ATOM 1269 O O . GLN A 1 167 ? -4.135 -2.616 11.485 1.00 94.12 167 GLN A O 1
ATOM 1274 N N . LEU A 1 168 ? -4.384 -2.570 9.256 1.00 94.31 168 LEU A N 1
ATOM 1275 C CA . LEU A 1 168 ? -4.036 -1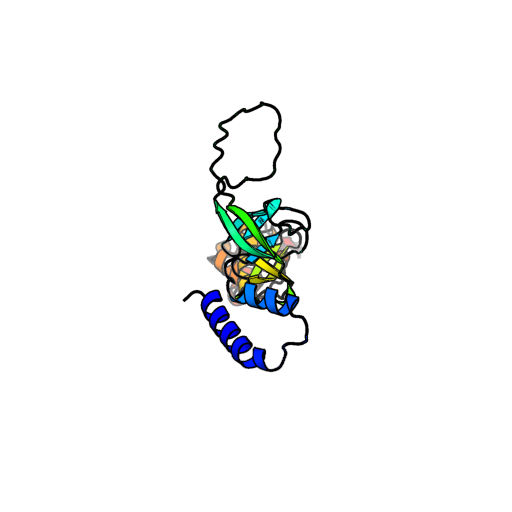.150 9.115 1.00 94.31 168 LEU A CA 1
ATOM 1276 C C . LEU A 1 168 ? -5.008 -0.220 9.857 1.00 94.31 168 LEU A C 1
ATOM 1278 O O . LEU A 1 168 ? -4.588 0.789 10.420 1.00 94.31 168 LEU A O 1
ATOM 1282 N N . LEU A 1 169 ? -6.303 -0.549 9.869 1.00 94.75 169 LEU A N 1
ATOM 1283 C CA . LEU A 1 169 ? -7.310 0.186 10.637 1.00 94.75 169 LEU A CA 1
ATOM 1284 C C . LEU A 1 169 ? -7.080 0.055 12.145 1.00 94.75 169 LEU A C 1
ATOM 1286 O O . LEU A 1 169 ? -7.214 1.044 12.864 1.00 94.75 169 LEU A O 1
ATOM 1290 N N . ALA A 1 170 ? -6.717 -1.138 12.621 1.00 94.19 170 ALA A N 1
ATOM 1291 C CA . ALA A 1 170 ? -6.396 -1.367 14.024 1.00 94.19 170 ALA A CA 1
ATOM 1292 C C . ALA A 1 170 ? -5.142 -0.594 14.453 1.00 94.19 170 ALA A C 1
ATOM 1294 O O . ALA A 1 170 ? -5.164 0.076 15.485 1.00 94.19 170 ALA A O 1
ATOM 1295 N N . ASP A 1 171 ? -4.088 -0.618 13.636 1.00 94.56 171 ASP A N 1
ATOM 1296 C CA . ASP A 1 171 ? -2.850 0.120 13.897 1.00 94.56 171 ASP A CA 1
ATOM 1297 C C . ASP A 1 171 ? -3.106 1.636 13.928 1.00 94.56 171 ASP A C 1
ATOM 1299 O O . ASP A 1 171 ? -2.656 2.332 14.841 1.00 94.56 171 ASP A O 1
ATOM 1303 N N . ALA A 1 172 ? -3.909 2.148 12.989 1.00 93.56 172 ALA A N 1
ATOM 1304 C CA . ALA A 1 172 ? -4.316 3.550 12.969 1.00 93.56 172 ALA A CA 1
ATOM 1305 C C . ALA A 1 172 ? -5.176 3.930 14.189 1.00 93.56 172 ALA A C 1
ATOM 1307 O O . ALA A 1 172 ? -5.009 5.012 14.756 1.00 93.56 172 ALA A O 1
ATOM 1308 N N . TRP A 1 173 ? -6.077 3.046 14.631 1.00 93.88 173 TRP A N 1
ATOM 1309 C CA . TRP A 1 173 ? -6.871 3.258 15.844 1.00 93.88 173 TRP A CA 1
ATOM 1310 C C . TRP A 1 173 ? -5.991 3.311 17.091 1.00 93.88 173 TRP A C 1
ATOM 1312 O O . TRP A 1 173 ? -6.160 4.220 17.902 1.00 93.88 173 TRP A O 1
ATOM 1322 N N . LEU A 1 174 ? -5.024 2.398 17.220 1.00 92.56 174 LEU A N 1
ATOM 1323 C CA . LEU A 1 174 ? -4.088 2.364 18.347 1.00 92.56 174 LEU A CA 1
ATOM 1324 C C . LEU A 1 174 ? -3.196 3.611 18.381 1.00 92.56 174 LEU A C 1
ATOM 1326 O O . LEU A 1 174 ? -2.976 4.165 19.454 1.00 92.56 174 LEU A O 1
ATOM 1330 N N . ALA A 1 175 ? -2.732 4.084 17.220 1.00 92.44 175 ALA A N 1
ATOM 1331 C CA . ALA A 1 175 ? -1.933 5.305 17.115 1.00 92.44 175 ALA A CA 1
ATOM 1332 C C . ALA A 1 175 ? -2.731 6.570 17.477 1.00 92.44 175 ALA A C 1
ATOM 1334 O O . ALA A 1 175 ? -2.202 7.476 18.117 1.00 92.44 175 ALA A O 1
ATOM 1335 N N . ARG A 1 176 ? -4.010 6.629 17.083 1.00 90.81 176 ARG A N 1
ATOM 1336 C CA . ARG A 1 176 ? -4.929 7.729 17.421 1.00 90.81 176 ARG A CA 1
ATOM 1337 C C . ARG A 1 176 ? -5.337 7.715 18.897 1.00 90.81 176 ARG A C 1
ATOM 1339 O O . ARG A 1 176 ? -5.524 8.777 19.485 1.00 90.81 176 ARG A O 1
ATOM 1346 N N . GLY A 1 177 ? -5.509 6.525 19.466 1.00 88.25 177 GLY A N 1
ATOM 1347 C CA . GLY A 1 177 ? -6.040 6.304 20.805 1.00 88.25 177 GLY A CA 1
ATOM 1348 C C . GLY A 1 177 ? -7.576 6.191 20.870 1.00 88.25 177 GLY A C 1
ATOM 1349 O O . GLY A 1 177 ? -8.287 6.501 19.900 1.00 88.25 177 GLY A O 1
ATOM 1350 N N . PRO A 1 178 ? -8.102 5.725 22.019 1.00 88.56 178 PRO A N 1
ATOM 1351 C CA . PRO A 1 178 ? -9.536 5.561 22.259 1.00 88.56 178 PRO A CA 1
ATOM 1352 C C . PRO A 1 178 ? -10.282 6.904 22.274 1.00 88.56 178 PRO A C 1
ATOM 1354 O O . PRO A 1 178 ? -9.722 7.940 22.618 1.00 88.56 178 PRO A O 1
ATOM 1357 N N . ARG A 1 179 ? -11.566 6.910 21.888 1.00 87.56 179 ARG A N 1
ATOM 1358 C CA . ARG A 1 179 ? -12.475 8.051 22.139 1.00 87.56 179 ARG A CA 1
ATOM 1359 C C . ARG A 1 179 ? -13.115 7.924 23.517 1.00 87.56 179 ARG A C 1
ATOM 1361 O O . ARG A 1 179 ? -13.110 6.847 24.088 1.00 87.56 179 ARG A O 1
ATOM 1368 N N . ALA A 1 180 ? -13.810 8.964 23.977 1.00 82.25 180 ALA A N 1
ATOM 1369 C CA . ALA A 1 180 ? -14.552 8.939 25.244 1.00 82.25 180 ALA A CA 1
ATOM 1370 C C . ALA A 1 180 ? -15.496 7.723 25.407 1.00 82.25 180 ALA A C 1
ATOM 1372 O O . ALA A 1 180 ? -15.564 7.139 26.485 1.00 82.25 180 ALA A O 1
ATOM 1373 N N . ALA A 1 181 ? -16.196 7.306 24.343 1.00 76.19 181 ALA A N 1
ATOM 1374 C CA . ALA A 1 181 ? -17.049 6.111 24.383 1.00 76.19 181 ALA A CA 1
ATOM 1375 C C . ALA A 1 181 ? -16.234 4.813 24.549 1.00 76.19 181 ALA A C 1
ATOM 1377 O O . ALA A 1 181 ? -16.605 3.945 25.338 1.00 76.19 181 ALA A O 1
ATOM 1378 N N . ASP A 1 182 ? -15.098 4.714 23.853 1.00 86.50 182 ASP A N 1
ATOM 1379 C CA . ASP A 1 182 ? -14.176 3.583 23.963 1.00 86.50 182 ASP A CA 1
ATOM 1380 C C . ASP A 1 182 ? -13.524 3.556 25.353 1.00 86.50 182 ASP A C 1
ATOM 1382 O O . ASP A 1 182 ? -13.448 2.510 25.985 1.00 86.50 182 ASP A O 1
ATOM 1386 N N . GLU A 1 183 ? -13.101 4.714 25.869 1.00 87.88 183 GLU A N 1
ATOM 1387 C CA . GLU A 1 183 ? -12.517 4.863 27.204 1.00 87.88 183 GLU A CA 1
ATOM 1388 C C . GLU A 1 183 ? -13.468 4.378 28.293 1.00 87.88 183 GLU A C 1
ATOM 1390 O O . GLU A 1 183 ? -13.038 3.677 29.207 1.00 87.88 183 GLU A O 1
ATOM 1395 N N . GLN A 1 184 ? -14.756 4.715 28.193 1.00 87.12 184 GLN A N 1
ATOM 1396 C CA . GLN A 1 184 ? -15.749 4.263 29.160 1.00 87.12 184 GLN A CA 1
ATOM 1397 C C . GLN A 1 184 ? -15.847 2.730 29.166 1.00 87.12 184 GLN A C 1
ATOM 1399 O O . GLN A 1 184 ? -15.816 2.118 30.233 1.00 87.12 184 GLN A O 1
ATOM 1404 N N . LEU A 1 185 ? -15.899 2.087 27.995 1.00 87.44 185 LEU A N 1
ATOM 1405 C CA . LEU A 1 185 ? -15.888 0.623 27.899 1.00 87.44 185 LEU A CA 1
ATOM 1406 C C . LEU A 1 185 ? -14.593 0.022 28.467 1.00 87.44 185 LEU A C 1
ATOM 1408 O O . LEU A 1 185 ? -14.638 -0.941 29.234 1.00 87.44 185 LEU A O 1
ATOM 1412 N N . LEU A 1 186 ? -13.446 0.615 28.136 1.00 88.88 186 LEU A N 1
ATOM 1413 C CA . LEU A 1 186 ? -12.136 0.161 28.601 1.00 88.88 186 LEU A CA 1
ATOM 1414 C C . LEU A 1 186 ? -11.948 0.325 30.113 1.00 88.88 186 LEU A C 1
ATOM 1416 O O . LEU A 1 186 ? -11.225 -0.467 30.704 1.00 88.88 186 LEU A O 1
ATOM 1420 N N . ARG A 1 187 ? -12.619 1.289 30.760 1.00 88.50 187 ARG A N 1
ATOM 1421 C CA . ARG A 1 187 ? -12.670 1.409 32.231 1.00 88.50 187 ARG A CA 1
ATOM 1422 C C . ARG A 1 187 ? -13.614 0.389 32.873 1.00 88.50 187 ARG A C 1
ATOM 1424 O O . ARG A 1 187 ? -13.325 -0.100 33.963 1.00 88.50 187 ARG A O 1
ATOM 1431 N N . ARG A 1 188 ? -14.722 0.038 32.206 1.00 89.69 188 ARG A N 1
ATOM 1432 C CA . ARG A 1 188 ? -15.707 -0.944 32.705 1.00 89.69 188 ARG A CA 1
ATOM 1433 C C . ARG A 1 188 ? -15.150 -2.370 32.756 1.00 89.69 188 ARG A C 1
ATOM 1435 O O . ARG A 1 188 ? -15.461 -3.099 33.691 1.00 89.69 188 ARG A O 1
ATOM 1442 N N . LEU A 1 189 ? -14.321 -2.756 31.784 1.00 89.25 189 LEU A N 1
ATOM 1443 C CA . LEU A 1 189 ? -13.696 -4.086 31.717 1.00 89.25 189 LEU A CA 1
ATOM 1444 C C . LEU A 1 189 ? -12.939 -4.478 33.004 1.00 89.25 189 LEU A C 1
ATOM 1446 O O . LEU A 1 189 ? -13.348 -5.449 33.647 1.00 89.25 189 LEU A O 1
ATOM 1450 N N . PRO A 1 190 ? -11.920 -3.721 33.457 1.00 88.56 190 PRO A N 1
ATOM 1451 C CA . PRO A 1 190 ? -11.208 -4.037 34.690 1.00 88.56 190 PRO A CA 1
ATOM 1452 C C . PRO A 1 190 ? -12.087 -3.875 35.936 1.00 88.56 190 PRO A C 1
ATOM 1454 O O . PRO A 1 190 ? -11.891 -4.606 36.903 1.00 88.56 190 PRO A O 1
ATOM 1457 N N . PHE A 1 191 ? -13.083 -2.977 35.922 1.00 86.62 191 PHE A N 1
ATOM 1458 C CA . PHE A 1 191 ? -14.037 -2.839 37.031 1.00 86.62 191 PHE A CA 1
ATOM 1459 C C . PHE A 1 191 ? -14.871 -4.114 37.244 1.00 86.62 191 PHE A C 1
ATOM 1461 O O . PHE A 1 191 ? -15.099 -4.511 38.383 1.00 86.62 191 PHE A O 1
ATOM 1468 N N . ALA A 1 192 ? -15.255 -4.802 36.164 1.00 86.12 192 ALA A N 1
ATOM 1469 C CA . ALA A 1 192 ? -15.901 -6.119 36.203 1.00 86.12 192 ALA A CA 1
ATOM 1470 C C . ALA A 1 192 ? -14.902 -7.292 36.350 1.00 86.12 192 ALA A C 1
ATOM 1472 O O . ALA A 1 192 ? -15.249 -8.450 36.119 1.00 86.12 192 ALA A O 1
ATOM 1473 N N . GLY A 1 193 ? -13.631 -7.013 36.669 1.00 85.06 193 GLY A N 1
ATOM 1474 C CA . GLY A 1 193 ? -12.588 -8.031 36.815 1.00 85.06 193 GLY A CA 1
ATOM 1475 C C . GLY A 1 193 ? -12.219 -8.752 35.513 1.00 85.06 193 GLY A C 1
ATOM 1476 O O . GLY A 1 193 ? -11.702 -9.868 35.561 1.00 85.06 193 GLY A O 1
ATOM 1477 N N . ARG A 1 194 ? -12.497 -8.152 34.347 1.00 85.19 194 ARG A N 1
ATOM 1478 C CA . ARG A 1 194 ? -12.136 -8.696 33.032 1.00 85.19 194 ARG A CA 1
ATOM 1479 C C . ARG A 1 194 ? -10.904 -7.988 32.497 1.00 85.19 194 ARG A C 1
ATOM 1481 O O . ARG A 1 194 ? -10.935 -6.789 32.235 1.00 85.19 194 ARG A O 1
ATOM 1488 N N . ASP A 1 195 ? -9.839 -8.752 32.301 1.00 80.88 195 ASP A N 1
ATOM 1489 C CA . ASP A 1 195 ? -8.667 -8.277 31.579 1.00 80.88 195 ASP A CA 1
ATOM 1490 C C . ASP A 1 195 ? -8.873 -8.491 30.074 1.00 80.88 195 ASP A C 1
ATOM 1492 O O . ASP A 1 195 ? -9.341 -9.551 29.645 1.00 80.88 195 ASP A O 1
ATOM 1496 N N . ALA A 1 196 ? -8.571 -7.473 29.276 1.00 81.56 196 ALA A N 1
ATOM 1497 C CA . ALA A 1 196 ? -8.735 -7.507 27.832 1.00 81.56 196 ALA A CA 1
ATOM 1498 C C . ALA A 1 196 ? -7.471 -6.976 27.161 1.00 81.56 196 ALA A C 1
ATOM 1500 O O . ALA A 1 196 ? -7.077 -5.827 27.359 1.00 81.56 196 ALA A O 1
ATOM 1501 N N . ASP A 1 197 ? -6.870 -7.804 26.307 1.00 88.56 197 ASP A N 1
ATOM 1502 C CA . ASP A 1 197 ? -5.787 -7.378 25.426 1.00 88.56 197 ASP A CA 1
ATOM 1503 C C . ASP A 1 197 ? -6.348 -6.393 24.388 1.00 88.56 197 ASP A C 1
ATOM 1505 O O . ASP A 1 197 ? -6.964 -6.786 23.394 1.00 88.56 197 ASP A O 1
ATOM 1509 N N . LEU A 1 198 ? -6.157 -5.096 24.645 1.00 88.25 198 LEU A N 1
ATOM 1510 C CA . LEU A 1 198 ? -6.651 -4.013 23.800 1.00 88.25 198 LEU A CA 1
ATOM 151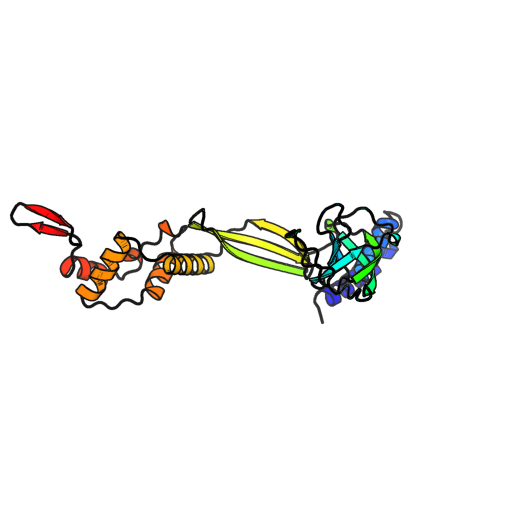1 C C . LEU A 1 198 ? -6.183 -4.158 22.335 1.00 88.25 198 LEU A C 1
ATOM 1513 O O . LEU A 1 198 ? -7.042 -4.155 21.451 1.00 88.25 198 LEU A O 1
ATOM 1517 N N . PRO A 1 199 ? -4.881 -4.340 22.029 1.00 90.31 199 PRO A N 1
ATOM 1518 C CA . PRO A 1 199 ? -4.430 -4.653 20.674 1.00 90.31 199 PRO A CA 1
ATOM 1519 C C . PRO A 1 199 ? -5.138 -5.840 20.004 1.00 90.31 199 PRO A C 1
ATOM 1521 O O . PRO A 1 199 ? -5.390 -5.798 18.797 1.00 90.31 199 PRO A O 1
ATOM 1524 N N . ALA A 1 200 ? -5.442 -6.921 20.728 1.00 90.12 200 ALA A N 1
ATOM 1525 C CA . ALA A 1 200 ? -6.187 -8.053 20.163 1.00 90.12 200 ALA A CA 1
ATOM 1526 C C . ALA A 1 200 ? -7.677 -7.735 19.951 1.00 90.12 200 ALA A C 1
ATOM 1528 O O . ALA A 1 200 ? -8.256 -8.116 18.927 1.00 90.12 200 ALA A O 1
ATOM 1529 N N . LEU A 1 201 ? -8.285 -6.995 20.879 1.00 90.81 201 LEU A N 1
ATOM 1530 C CA . LEU A 1 201 ? -9.681 -6.573 20.803 1.00 90.81 201 LEU A CA 1
ATOM 1531 C C . LEU A 1 201 ? -9.919 -5.646 19.604 1.00 90.81 201 LEU A C 1
ATOM 1533 O O . LEU A 1 201 ? -10.822 -5.892 18.806 1.00 90.81 201 LEU A O 1
ATOM 1537 N N . VAL A 1 202 ? -9.062 -4.636 19.421 1.00 92.88 202 VAL A N 1
ATOM 1538 C CA . VAL A 1 202 ? -9.147 -3.684 18.299 1.00 92.88 202 VAL A CA 1
ATOM 1539 C C . VAL A 1 202 ? -8.995 -4.410 16.961 1.00 92.88 202 VAL A C 1
ATOM 1541 O O . VAL A 1 202 ? -9.777 -4.171 16.044 1.00 92.88 202 VAL A O 1
ATOM 1544 N N . ARG A 1 203 ? -8.038 -5.344 16.846 1.00 91.81 203 ARG A N 1
ATOM 1545 C CA . ARG A 1 203 ? -7.858 -6.155 15.627 1.00 91.81 203 ARG A CA 1
ATOM 1546 C C . ARG A 1 203 ? -9.089 -6.995 15.301 1.00 91.81 203 ARG A C 1
ATOM 1548 O O . ARG A 1 203 ? -9.450 -7.125 14.134 1.00 91.81 203 ARG A O 1
ATOM 1555 N N . THR A 1 204 ? -9.750 -7.537 16.320 1.00 91.62 204 THR A N 1
ATOM 1556 C CA . THR A 1 204 ? -10.991 -8.304 16.147 1.00 91.62 204 THR A CA 1
ATOM 1557 C C . THR A 1 204 ? -12.136 -7.398 15.689 1.00 91.62 204 THR A C 1
ATOM 1559 O O . THR A 1 204 ? -12.809 -7.724 14.712 1.00 91.62 204 THR A O 1
ATOM 1562 N N . ALA A 1 205 ? -12.297 -6.227 16.313 1.00 91.56 205 ALA A N 1
ATOM 1563 C CA . ALA A 1 205 ? -13.305 -5.231 15.940 1.00 91.56 205 ALA A CA 1
ATOM 1564 C C . ALA A 1 205 ? -13.097 -4.677 14.517 1.00 91.56 205 ALA A C 1
ATOM 1566 O O . ALA A 1 205 ? -14.057 -4.408 13.795 1.00 91.56 205 ALA A O 1
ATOM 1567 N N . ALA A 1 206 ? -11.845 -4.546 14.076 1.00 93.00 206 ALA A N 1
ATOM 1568 C CA . ALA A 1 206 ? -11.514 -3.981 12.773 1.00 93.00 206 ALA A CA 1
ATOM 1569 C C . ALA A 1 206 ? -11.885 -4.883 11.579 1.00 93.00 206 ALA A C 1
ATOM 1571 O O . ALA A 1 206 ? -12.072 -4.364 10.481 1.00 93.00 206 ALA A O 1
ATOM 1572 N N . ARG A 1 207 ? -12.055 -6.205 11.761 1.00 89.12 207 ARG A N 1
ATOM 1573 C CA . ARG A 1 207 ? -12.348 -7.154 10.658 1.00 89.12 207 ARG A CA 1
ATOM 1574 C C . ARG A 1 207 ? -13.646 -6.865 9.896 1.00 89.12 207 ARG A C 1
ATOM 1576 O O . ARG A 1 207 ? -13.747 -7.201 8.720 1.00 89.12 207 ARG A O 1
ATOM 1583 N N . GLY A 1 208 ? -14.634 -6.250 10.544 1.00 82.69 208 GLY A N 1
ATOM 1584 C CA . GLY A 1 208 ? -15.897 -5.841 9.914 1.00 82.69 208 GLY A CA 1
ATOM 1585 C C . GLY A 1 208 ? -15.961 -4.356 9.543 1.00 82.69 208 GLY A C 1
ATOM 1586 O O . GLY A 1 208 ? -16.902 -3.924 8.872 1.00 82.69 208 GLY A O 1
ATOM 1587 N N . ALA A 1 209 ? -14.983 -3.562 9.981 1.00 88.38 209 ALA A N 1
ATOM 1588 C CA . ALA A 1 209 ? -15.029 -2.115 9.874 1.00 88.38 209 ALA A CA 1
ATOM 1589 C C . ALA A 1 209 ? -14.521 -1.644 8.504 1.00 88.38 209 ALA A C 1
ATOM 1591 O O . ALA A 1 209 ? -13.486 -2.074 8.004 1.00 88.38 209 ALA A O 1
ATOM 1592 N N . LYS A 1 210 ? -15.251 -0.709 7.886 1.00 88.50 210 LYS A N 1
ATOM 1593 C CA . LYS A 1 210 ? -14.830 -0.068 6.625 1.00 88.50 210 LYS A CA 1
ATOM 1594 C C . LYS A 1 210 ? -14.074 1.242 6.840 1.00 88.50 210 LYS A C 1
ATOM 1596 O O . LYS A 1 210 ? -13.508 1.769 5.883 1.00 88.50 210 LYS A O 1
ATOM 1601 N N . THR A 1 211 ? -14.131 1.789 8.050 1.00 92.25 211 THR A N 1
ATOM 1602 C CA . THR A 1 211 ? -13.455 3.021 8.462 1.00 92.25 211 THR A CA 1
ATOM 1603 C C . THR A 1 211 ? -12.953 2.863 9.892 1.00 92.25 211 THR A C 1
ATOM 1605 O O . THR A 1 211 ? -13.466 2.026 10.637 1.00 92.25 211 THR A O 1
ATOM 1608 N N . ILE A 1 212 ? -11.984 3.688 10.286 1.00 90.81 212 ILE A N 1
ATOM 1609 C CA . ILE A 1 212 ? -11.497 3.765 11.670 1.00 90.81 212 ILE A CA 1
ATOM 1610 C C . ILE A 1 212 ? -12.613 4.202 12.632 1.00 90.81 212 ILE A C 1
ATOM 1612 O O . ILE A 1 212 ? -12.623 3.819 13.802 1.00 90.81 212 ILE A O 1
ATOM 1616 N N . GLU A 1 213 ? -13.589 4.973 12.142 1.00 88.94 213 GLU A N 1
ATOM 1617 C CA . GLU A 1 213 ? -14.725 5.440 12.932 1.00 88.94 213 GLU A CA 1
ATOM 1618 C C . GLU A 1 213 ? -15.711 4.334 13.279 1.00 88.94 213 GLU A C 1
ATOM 1620 O O . GLU A 1 213 ? -16.316 4.394 14.347 1.00 88.94 213 GLU A O 1
ATOM 1625 N N . ALA A 1 214 ? -15.842 3.355 12.382 1.00 89.81 214 ALA A N 1
ATOM 1626 C CA . ALA A 1 214 ? -16.768 2.235 12.479 1.00 89.81 214 ALA A CA 1
ATOM 1627 C C . ALA A 1 214 ? -16.237 1.069 13.329 1.00 89.81 214 ALA A C 1
ATOM 1629 O O . ALA A 1 214 ? -16.920 0.054 13.448 1.00 89.81 214 ALA A O 1
ATOM 1630 N N . ILE A 1 215 ? -15.027 1.184 13.883 1.00 89.75 215 ILE A N 1
ATOM 1631 C CA . ILE A 1 215 ? -14.496 0.202 14.829 1.00 89.75 215 ILE A CA 1
ATOM 1632 C C . ILE A 1 215 ? -15.293 0.323 16.127 1.00 89.75 215 ILE A C 1
ATOM 1634 O O . ILE A 1 215 ? -15.182 1.323 16.833 1.00 89.75 215 ILE A O 1
ATOM 1638 N N . ASP A 1 216 ? -16.074 -0.710 16.427 1.00 88.81 216 ASP A N 1
ATOM 1639 C CA . ASP A 1 216 ? -16.827 -0.843 17.669 1.00 88.81 216 ASP A CA 1
ATOM 1640 C C . ASP A 1 216 ? -16.220 -1.961 18.523 1.00 88.81 216 ASP A C 1
ATOM 1642 O O . ASP A 1 216 ? -16.355 -3.148 18.212 1.00 88.81 216 ASP A O 1
ATOM 1646 N N . LEU A 1 217 ? -15.554 -1.578 19.613 1.00 88.62 217 LEU A N 1
ATOM 1647 C CA . LEU A 1 217 ? -14.927 -2.518 20.542 1.00 88.62 217 LEU A CA 1
ATOM 1648 C C . LEU A 1 217 ? -15.946 -3.436 21.227 1.00 88.62 217 LEU A C 1
ATOM 1650 O O . LEU A 1 217 ? -15.618 -4.588 21.508 1.00 88.62 217 LEU A O 1
ATOM 1654 N N . ALA A 1 218 ? -17.175 -2.965 21.471 1.00 86.75 218 ALA A N 1
ATOM 1655 C CA . ALA A 1 218 ? -18.202 -3.773 22.122 1.00 86.75 218 ALA A CA 1
ATOM 1656 C C . ALA A 1 218 ? -18.616 -4.954 21.236 1.00 86.75 218 ALA A C 1
ATOM 1658 O O . ALA A 1 218 ? -18.802 -6.060 21.739 1.00 86.75 218 ALA A O 1
ATOM 1659 N N . SER A 1 219 ? -18.669 -4.752 19.915 1.00 86.25 219 SER A N 1
ATOM 1660 C CA . SER A 1 219 ? -18.991 -5.809 18.946 1.00 86.25 219 SER A CA 1
ATOM 1661 C C . SER A 1 219 ? -17.970 -6.955 18.904 1.00 86.25 219 SER A C 1
ATOM 1663 O O . SER A 1 219 ? -18.303 -8.059 18.475 1.00 86.25 219 SER A O 1
ATOM 1665 N N . ALA A 1 220 ? -16.737 -6.708 19.360 1.00 88.19 220 ALA A N 1
ATOM 1666 C CA . ALA A 1 220 ? -15.672 -7.705 19.420 1.00 88.19 220 ALA A CA 1
ATOM 1667 C C . ALA A 1 220 ? -15.626 -8.471 20.751 1.00 88.19 220 ALA A C 1
ATOM 1669 O O . ALA A 1 220 ? -14.883 -9.449 20.863 1.00 88.19 220 ALA A O 1
ATOM 1670 N N . LEU A 1 221 ? -16.398 -8.049 21.756 1.00 88.44 221 LEU A N 1
ATOM 1671 C CA . LEU A 1 221 ? -16.474 -8.745 23.034 1.00 88.44 221 LEU A CA 1
ATOM 1672 C C . LEU A 1 221 ? -17.415 -9.958 22.947 1.00 88.44 221 LEU A C 1
ATOM 1674 O O . LEU A 1 221 ? -18.474 -9.890 22.318 1.00 88.44 221 LEU A O 1
ATOM 1678 N N . PRO A 1 222 ? -17.081 -11.066 23.628 1.00 88.25 222 PRO A N 1
ATOM 1679 C CA . PRO A 1 222 ? -18.005 -12.175 23.823 1.00 88.25 222 PRO A CA 1
ATOM 1680 C C . PRO A 1 222 ? -19.329 -11.738 24.479 1.00 88.25 222 PRO A C 1
ATOM 1682 O O . PRO A 1 222 ? -19.367 -10.868 25.352 1.00 88.25 222 PRO A O 1
ATOM 1685 N N . ALA A 1 223 ? -20.441 -12.362 24.078 1.00 87.81 223 ALA A N 1
ATOM 1686 C CA . ALA A 1 223 ? -21.782 -11.967 24.522 1.00 87.81 223 ALA A CA 1
ATOM 1687 C C . ALA A 1 223 ? -22.046 -12.201 26.023 1.00 87.81 223 ALA A C 1
ATOM 1689 O O . ALA A 1 223 ? -22.970 -11.616 26.587 1.00 87.81 223 ALA A O 1
ATOM 1690 N N . ASP A 1 224 ? -21.305 -13.102 26.658 1.00 88.38 224 ASP A N 1
ATOM 1691 C CA . ASP A 1 224 ? -21.276 -13.303 28.109 1.00 88.38 224 ASP A CA 1
ATOM 1692 C C . ASP A 1 224 ? -20.564 -12.141 28.813 1.00 88.38 224 ASP A C 1
ATOM 1694 O O . ASP A 1 224 ? -21.123 -11.580 29.749 1.00 88.38 224 ASP A O 1
ATOM 1698 N N . VAL A 1 225 ? -19.413 -11.697 28.291 1.00 87.81 225 VAL A N 1
ATOM 1699 C CA . VAL A 1 225 ? -18.680 -10.530 28.812 1.00 87.81 225 VAL A CA 1
ATOM 1700 C C . VAL A 1 225 ? -19.557 -9.281 28.779 1.00 87.81 225 VAL A C 1
ATOM 1702 O O . VAL A 1 225 ? -19.643 -8.577 29.778 1.00 87.81 225 VAL A O 1
ATOM 1705 N N . LEU A 1 226 ? -20.260 -9.023 27.672 1.00 87.38 226 LEU A N 1
ATOM 1706 C CA . LEU A 1 226 ? -21.182 -7.882 27.576 1.00 87.38 226 LEU A CA 1
ATOM 1707 C C . LEU A 1 226 ? -22.299 -7.942 28.631 1.00 87.38 226 LEU A C 1
ATOM 1709 O O . LEU A 1 226 ? -22.596 -6.939 29.274 1.00 87.38 226 LEU A O 1
ATOM 1713 N N . ARG A 1 227 ? -22.883 -9.124 28.856 1.00 88.19 227 ARG A N 1
ATOM 1714 C CA . ARG A 1 227 ? -23.926 -9.321 29.876 1.00 88.19 227 ARG A CA 1
ATOM 1715 C C . ARG A 1 227 ? -23.404 -9.102 31.292 1.00 88.19 227 ARG A C 1
ATOM 1717 O O . ARG A 1 227 ? -24.102 -8.505 32.110 1.00 88.19 227 ARG A O 1
ATOM 1724 N N . ASP A 1 228 ? -22.197 -9.574 31.579 1.00 88.00 228 ASP A N 1
ATOM 1725 C CA . ASP A 1 228 ? -21.563 -9.368 32.878 1.00 88.00 228 ASP A CA 1
ATOM 1726 C C . ASP A 1 228 ? -21.211 -7.890 33.085 1.00 88.00 228 ASP A C 1
ATOM 1728 O O . ASP A 1 228 ? -21.490 -7.348 34.151 1.00 88.00 228 ASP A O 1
ATOM 1732 N N . LEU A 1 229 ? -20.727 -7.193 32.049 1.00 88.06 229 LEU A N 1
ATOM 1733 C CA . LEU A 1 229 ? -20.497 -5.746 32.094 1.00 88.06 229 LEU A CA 1
ATOM 1734 C C . LEU A 1 229 ? -21.782 -4.960 32.355 1.00 88.06 229 LEU A C 1
ATOM 1736 O O . LEU A 1 229 ? -21.752 -3.988 33.101 1.00 88.06 229 LEU A O 1
ATOM 1740 N N . ASP A 1 230 ? -22.911 -5.345 31.769 1.00 88.25 230 ASP A N 1
ATOM 1741 C CA . ASP A 1 230 ? -24.183 -4.655 32.010 1.00 88.25 230 ASP A CA 1
ATOM 1742 C C . ASP A 1 230 ? -24.752 -4.918 33.412 1.00 88.25 230 ASP A C 1
ATOM 1744 O O . ASP A 1 230 ? -25.482 -4.079 33.943 1.00 88.25 230 ASP A O 1
ATOM 1748 N N . ARG A 1 231 ? -24.400 -6.051 34.034 1.00 87.88 231 ARG A N 1
ATOM 1749 C CA . ARG A 1 231 ? -24.803 -6.395 35.406 1.00 87.88 231 ARG A CA 1
ATOM 1750 C C . ARG A 1 231 ? -23.890 -5.772 36.462 1.00 87.88 231 ARG A C 1
ATOM 1752 O O . ARG A 1 231 ? -24.384 -5.247 37.455 1.00 87.88 231 ARG A O 1
ATOM 1759 N N . GLU A 1 232 ? -22.579 -5.882 36.279 1.00 87.44 232 GLU A N 1
ATOM 1760 C CA . GLU A 1 232 ? -21.568 -5.587 37.305 1.00 87.44 232 GLU A CA 1
ATOM 1761 C C . GLU A 1 232 ? -20.953 -4.196 37.145 1.00 87.44 232 GLU A C 1
ATOM 1763 O O . GLU A 1 232 ? -20.554 -3.582 38.130 1.00 87.44 232 GLU A O 1
ATOM 1768 N N . ALA A 1 233 ? -20.925 -3.670 35.921 1.00 87.31 233 ALA A N 1
ATOM 1769 C CA . ALA A 1 233 ? -20.337 -2.379 35.587 1.00 87.31 233 ALA A CA 1
ATOM 1770 C C . ALA A 1 233 ? -21.249 -1.588 34.625 1.00 87.31 233 ALA A C 1
ATOM 1772 O O . ALA A 1 233 ? -20.826 -1.291 33.506 1.00 87.31 233 ALA A O 1
ATOM 1773 N N . PRO A 1 234 ? -22.516 -1.290 34.972 1.00 86.94 234 PRO A N 1
ATOM 1774 C CA . PRO A 1 234 ? -23.465 -0.694 34.032 1.00 86.94 234 PRO A CA 1
ATOM 1775 C C . PRO A 1 234 ? -23.028 0.701 33.562 1.00 86.94 234 PRO A C 1
ATOM 1777 O O . PRO A 1 234 ? -22.450 1.477 34.315 1.00 86.94 234 PRO A O 1
ATOM 1780 N N . GLU A 1 235 ? -23.377 1.069 32.327 1.00 87.38 235 GLU A N 1
ATOM 1781 C CA . GLU A 1 235 ? -23.085 2.408 31.779 1.00 87.38 235 GLU A CA 1
ATOM 1782 C C . GLU A 1 235 ? -23.896 3.525 32.469 1.00 87.38 235 GLU A C 1
ATOM 1784 O O . GLU A 1 235 ? -23.498 4.692 32.497 1.00 87.38 235 GLU A O 1
ATOM 1789 N N . ALA A 1 236 ? -25.062 3.175 33.017 1.00 87.75 236 ALA A N 1
ATOM 1790 C CA . ALA A 1 236 ? -25.952 4.091 33.712 1.00 87.75 236 ALA A CA 1
ATOM 1791 C C . ALA A 1 236 ? -26.760 3.363 34.788 1.00 87.75 236 ALA A C 1
ATOM 1793 O O . ALA A 1 236 ? -27.200 2.231 34.584 1.00 87.75 236 ALA A O 1
ATOM 1794 N N . ILE A 1 237 ? -27.036 4.055 35.891 1.00 89.44 237 ILE A N 1
ATOM 1795 C CA . ILE A 1 237 ? -27.865 3.551 36.991 1.00 89.44 237 ILE A CA 1
ATOM 1796 C C . ILE A 1 237 ? -29.185 4.315 37.076 1.00 89.44 237 ILE A C 1
ATOM 1798 O O . ILE A 1 237 ? -29.271 5.492 36.715 1.00 89.44 237 ILE A O 1
ATOM 1802 N N . VAL A 1 238 ? -30.229 3.637 37.555 1.00 90.44 238 VAL A N 1
ATOM 1803 C CA . VAL A 1 238 ? -31.504 4.270 37.908 1.00 90.44 238 VAL A CA 1
ATOM 1804 C C . VAL A 1 238 ? -31.416 4.702 39.366 1.00 90.44 238 VAL A C 1
ATOM 1806 O O . VAL A 1 238 ? -31.267 3.867 40.254 1.00 90.44 238 VAL A O 1
ATOM 1809 N N . VAL A 1 239 ? -31.485 6.007 39.617 1.00 92.06 239 VAL A N 1
ATOM 1810 C CA . VAL A 1 239 ? -31.516 6.546 40.985 1.00 92.06 239 VAL A CA 1
ATOM 1811 C C . VAL A 1 239 ? -32.932 6.447 41.576 1.00 92.06 239 VAL A C 1
ATOM 1813 O O . VAL A 1 239 ? -33.891 6.329 40.812 1.00 92.06 239 VAL A O 1
ATOM 1816 N N . PRO A 1 240 ? -33.120 6.546 42.910 1.00 88.81 240 PRO A N 1
ATOM 1817 C CA . PRO A 1 240 ? -34.437 6.410 43.553 1.00 88.81 240 PRO A CA 1
ATOM 1818 C C . PRO A 1 240 ? -35.535 7.352 43.031 1.00 88.81 240 PRO A C 1
ATOM 1820 O O . PRO A 1 240 ? -36.716 7.058 43.177 1.00 88.81 240 PRO A O 1
ATOM 1823 N N . SER A 1 241 ? -35.170 8.462 42.382 1.00 86.44 241 SER A N 1
ATOM 1824 C CA . SER A 1 241 ? -36.110 9.363 41.700 1.00 86.44 241 SER A CA 1
ATOM 1825 C C . SER A 1 241 ? -36.623 8.839 40.347 1.00 86.44 241 SER A C 1
ATOM 1827 O O . SER A 1 241 ? -37.365 9.540 39.664 1.00 86.44 241 SER A O 1
ATOM 1829 N N . GLY A 1 242 ? -36.201 7.644 39.921 1.00 85.81 242 GLY A N 1
ATOM 1830 C CA . GLY A 1 242 ? -36.519 7.039 38.623 1.00 85.81 242 GLY A CA 1
ATOM 1831 C C . GLY A 1 242 ? -35.670 7.556 37.455 1.00 85.81 242 GLY A C 1
ATOM 1832 O O . GLY A 1 242 ? -35.775 7.047 36.339 1.00 85.81 242 GLY A O 1
ATOM 1833 N N . ARG A 1 243 ? -34.803 8.553 37.678 1.00 86.88 243 ARG A N 1
ATOM 1834 C CA . ARG A 1 243 ? -33.931 9.122 36.639 1.00 86.88 243 ARG A CA 1
ATOM 1835 C C . ARG A 1 243 ? -32.769 8.174 36.315 1.00 86.88 243 ARG A C 1
ATOM 1837 O O . ARG A 1 243 ? -32.179 7.587 37.217 1.00 86.88 243 ARG A O 1
ATOM 1844 N N . ARG A 1 244 ? -32.398 8.070 35.033 1.00 88.38 244 ARG A N 1
ATOM 1845 C CA . ARG A 1 244 ? -31.155 7.403 34.603 1.00 88.38 244 ARG A CA 1
ATOM 1846 C C . ARG A 1 244 ? -29.994 8.392 34.631 1.00 88.38 244 ARG A C 1
ATOM 1848 O O . ARG A 1 244 ? -30.096 9.471 34.048 1.00 88.38 244 ARG A O 1
ATOM 1855 N N . VAL A 1 245 ? -28.908 8.018 35.298 1.00 89.56 245 VAL A N 1
ATOM 1856 C CA . VAL A 1 245 ? -27.672 8.807 35.398 1.00 89.56 245 VAL A CA 1
ATOM 1857 C C . VAL A 1 245 ? -26.524 7.980 34.825 1.00 89.56 245 VAL A C 1
ATOM 1859 O O . VAL A 1 245 ? -26.353 6.829 35.223 1.00 89.56 245 VAL A O 1
ATOM 1862 N N . ARG A 1 246 ? -25.780 8.548 33.865 1.00 85.88 246 ARG A N 1
ATOM 1863 C CA . ARG A 1 246 ? -24.602 7.917 33.247 1.00 85.88 246 ARG A CA 1
ATOM 1864 C C . ARG A 1 246 ? -23.431 7.951 34.231 1.00 85.88 246 ARG A C 1
ATOM 1866 O O . ARG A 1 246 ? -23.253 8.957 34.912 1.00 85.88 246 ARG A O 1
ATOM 1873 N N . LEU A 1 247 ? -22.680 6.858 34.308 1.00 82.06 247 LEU A N 1
ATOM 1874 C CA . LEU A 1 247 ? -21.472 6.751 35.127 1.00 82.06 247 LEU A CA 1
ATOM 1875 C C . LEU A 1 247 ? -20.242 7.098 34.273 1.00 82.06 247 LEU A C 1
ATOM 1877 O O . LEU A 1 247 ? -20.161 6.636 33.136 1.00 82.06 247 LEU A O 1
ATOM 1881 N N . GLU A 1 248 ? -19.325 7.916 34.795 1.00 75.00 248 GLU A N 1
ATOM 1882 C CA . GLU A 1 248 ? -18.071 8.326 34.123 1.00 75.00 248 GLU A CA 1
ATOM 1883 C C . GLU A 1 248 ? -16.851 7.508 34.568 1.00 75.00 248 GLU A C 1
ATOM 1885 O O . GLU A 1 248 ? -16.804 7.138 35.764 1.00 75.00 248 GLU A O 1
#

Secondary structure (DSSP, 8-state):
--HHHHHHHHHHHHHHTTTTS-TTS-HHHHHHHHHHHH-GGGEEEESSTT-SEEEETTS-EEEE-GGG-----SEEEEEEEEEPP---------TT---------TT-EEEEEEEEE-GGG---SEEEEEEEEETTTTEEEEEEEEEETTEEEEEEEEPPPHHHHHHHHHHHHHHH---HHHHHHHHHHHHTT----HHHHHHHHHTT-SSGGG--TGGGS-HHHHHHHHHHS-SEEE-TTS-EEE--

pLDDT: mean 82.01, std 15.16, range [40.28, 95.44]